Protein AF-A0A0C9UPR9-F1 (afdb_monomer_lite)

Secondary structure (DSSP, 8-state):
-HHHHTT-S-----HHHHHHHHHHHHHHHHHHEEETTEE-----HHHHHHHIIIIIS-HHHHHHHHHHHH--SSS-HHHHHHHHGGG--GGGGGGHHHHHHHHHHHHHHHHH-SHHHHSHHHHHHHHHHHHHHHS-----HHHHHHHHHHHHHHHHHHHHHHTTPPP----SSPPP-PPP-------------------------

Sequence (205 aa):
MSHQIILEDPLSHDGIHDLESFWWILVHTVLTSAGPGKWREDRSKSLDLLIAGYFDGPHLIMAQCKWRIFARLGKDPEDWVNDLLKEMHPYFEPLRDLIFSWWAALKTGFDHEGYEYHNIHDIVLSFLNLTIEKLNDTTDEETEREDRRRRSYQDGTKAAILEQRCVEVVPISPKKATQAQTTNATTVEPESLTASDREKKRFKK

Organism: Sphaerobolus stellatus (strain SS14) (NCBI:txid990650)

Structure (mmCIF, N/CA/C/O backbone):
data_AF-A0A0C9UPR9-F1
#
_entry.id   AF-A0A0C9UPR9-F1
#
loop_
_atom_site.group_PDB
_atom_site.id
_atom_site.type_symbol
_atom_site.label_atom_id
_atom_site.label_alt_id
_atom_site.label_comp_id
_atom_site.label_asym_id
_atom_site.label_entity_id
_atom_site.label_seq_id
_atom_site.pdbx_PDB_ins_code
_atom_site.Cartn_x
_atom_site.Cartn_y
_atom_site.Cartn_z
_atom_site.occupancy
_atom_site.B_iso_or_equiv
_atom_site.auth_seq_id
_atom_site.auth_comp_id
_atom_site.auth_asym_id
_atom_site.auth_atom_id
_atom_site.pdbx_PDB_model_num
ATOM 1 N N . MET A 1 1 ? 7.291 -9.490 -11.990 1.00 73.62 1 MET A N 1
ATOM 2 C CA . MET A 1 1 ? 6.638 -8.296 -11.406 1.00 73.62 1 MET A CA 1
ATOM 3 C C . MET A 1 1 ? 5.164 -8.278 -11.790 1.00 73.62 1 MET A C 1
ATOM 5 O O . MET A 1 1 ? 4.821 -8.801 -12.844 1.00 73.62 1 MET A O 1
ATOM 9 N N . SER A 1 2 ? 4.290 -7.639 -11.011 1.00 74.38 2 SER A N 1
ATOM 10 C CA . SER A 1 2 ? 2.830 -7.623 -11.231 1.00 74.38 2 SER A CA 1
ATOM 11 C C . SER A 1 2 ? 2.404 -7.154 -12.626 1.00 74.38 2 SER A C 1
ATOM 13 O O . SER A 1 2 ? 1.455 -7.693 -13.185 1.00 74.38 2 SER A O 1
ATOM 15 N N . HIS A 1 3 ? 3.118 -6.206 -13.238 1.00 75.50 3 HIS A N 1
ATOM 16 C CA . HIS A 1 3 ? 2.833 -5.775 -14.611 1.00 75.50 3 HIS A CA 1
ATOM 17 C C . HIS A 1 3 ? 3.069 -6.877 -15.660 1.00 75.50 3 HIS A C 1
ATOM 19 O O . HIS A 1 3 ? 2.392 -6.882 -16.682 1.00 75.50 3 HIS A O 1
ATOM 25 N N . GLN A 1 4 ? 3.999 -7.805 -15.405 1.00 75.44 4 GLN A N 1
ATOM 26 C CA . GLN A 1 4 ? 4.265 -8.962 -16.268 1.00 75.44 4 GLN A CA 1
ATOM 27 C C . GLN A 1 4 ? 3.162 -10.007 -16.095 1.00 75.44 4 GLN A C 1
ATOM 29 O O . GLN A 1 4 ? 2.635 -10.492 -17.084 1.00 75.44 4 GLN A O 1
ATOM 34 N N . ILE A 1 5 ? 2.729 -10.258 -14.853 1.00 73.00 5 ILE A N 1
ATOM 35 C CA . ILE A 1 5 ? 1.633 -11.197 -14.540 1.00 73.00 5 ILE A CA 1
ATOM 36 C C . ILE A 1 5 ? 0.306 -10.747 -15.172 1.00 73.00 5 ILE A C 1
ATOM 38 O O . ILE A 1 5 ? -0.497 -11.563 -15.606 1.00 73.00 5 ILE A O 1
ATOM 42 N N . ILE A 1 6 ? 0.057 -9.437 -15.244 1.00 72.31 6 ILE A N 1
ATOM 43 C CA . ILE A 1 6 ? -1.164 -8.899 -15.866 1.00 72.31 6 ILE A CA 1
ATOM 44 C C . ILE A 1 6 ? -1.198 -9.155 -17.385 1.00 72.31 6 ILE A C 1
ATOM 46 O O . ILE A 1 6 ? -2.283 -9.197 -17.970 1.00 72.31 6 ILE A O 1
ATOM 50 N N . LEU A 1 7 ? -0.035 -9.284 -18.032 1.00 70.44 7 LEU A N 1
ATOM 51 C CA . LEU A 1 7 ? 0.087 -9.342 -19.491 1.00 70.44 7 LEU A CA 1
ATOM 52 C C . LEU A 1 7 ? 0.487 -10.726 -20.033 1.00 70.44 7 LEU A C 1
ATOM 54 O O . LEU A 1 7 ? 0.191 -11.001 -21.195 1.00 70.44 7 LEU A O 1
ATOM 58 N N . GLU A 1 8 ? 1.121 -11.590 -19.236 1.00 64.38 8 GLU A N 1
ATOM 59 C CA . GLU A 1 8 ? 1.707 -12.871 -19.667 1.00 64.38 8 GLU A CA 1
ATOM 60 C C . GLU A 1 8 ? 1.400 -14.018 -18.672 1.00 64.38 8 GLU A C 1
ATOM 62 O O . GLU A 1 8 ? 1.370 -13.795 -17.463 1.00 64.38 8 GLU A O 1
ATOM 67 N N . ASP A 1 9 ? 1.211 -15.255 -19.168 1.00 67.44 9 ASP A N 1
ATOM 68 C CA . ASP A 1 9 ? 1.010 -16.489 -18.372 1.00 67.44 9 ASP A CA 1
ATOM 69 C C . ASP A 1 9 ? 1.877 -17.662 -18.906 1.00 67.44 9 ASP A C 1
ATOM 71 O O . ASP A 1 9 ? 1.916 -17.833 -20.132 1.00 67.44 9 ASP A O 1
ATOM 75 N N . PRO A 1 10 ? 2.529 -18.510 -18.067 1.00 67.44 10 PRO A N 1
ATOM 76 C CA . PRO A 1 10 ? 2.859 -18.363 -16.644 1.00 67.44 10 PRO A CA 1
ATOM 77 C C . PRO A 1 10 ? 4.368 -18.136 -16.442 1.00 67.44 10 PRO A C 1
ATOM 79 O O . PRO A 1 10 ? 5.184 -19.031 -16.685 1.00 67.44 10 PRO A O 1
ATOM 82 N N . LEU A 1 11 ? 4.750 -16.973 -15.914 1.00 64.62 11 LEU A N 1
ATOM 83 C CA . LEU A 1 11 ? 6.029 -16.843 -15.207 1.00 64.62 11 LEU A CA 1
ATOM 84 C C . LEU A 1 11 ? 5.908 -17.537 -13.842 1.00 64.62 11 LEU A C 1
ATOM 86 O O . LEU A 1 11 ? 4.840 -17.514 -13.226 1.00 64.62 11 LEU A O 1
ATOM 90 N N . SER A 1 12 ? 6.983 -18.176 -13.374 1.00 66.81 12 SER A N 1
ATOM 91 C CA . SER A 1 12 ? 7.005 -18.813 -12.055 1.00 66.81 12 SER A CA 1
ATOM 92 C C . SER A 1 12 ? 6.711 -17.780 -10.968 1.00 66.81 12 SER A C 1
ATOM 94 O O . SER A 1 12 ? 7.341 -16.726 -10.897 1.00 66.81 12 SER A O 1
ATOM 96 N N . HIS A 1 13 ? 5.707 -18.072 -10.145 1.00 72.44 13 HIS A N 1
ATOM 97 C CA . HIS A 1 13 ? 5.330 -17.219 -9.032 1.00 72.44 13 HIS A CA 1
ATOM 98 C C . HIS A 1 13 ? 6.287 -17.451 -7.855 1.00 72.44 13 HIS A C 1
ATOM 100 O O . HIS A 1 13 ? 6.183 -18.468 -7.171 1.00 72.44 13 HIS A O 1
ATOM 106 N N . ASP A 1 14 ? 7.194 -16.505 -7.620 1.00 84.06 14 ASP A N 1
ATOM 107 C CA . ASP A 1 14 ? 8.173 -16.558 -6.531 1.00 84.06 14 ASP A CA 1
ATOM 108 C C . ASP A 1 14 ? 7.752 -15.675 -5.340 1.00 84.06 14 ASP A C 1
ATOM 110 O O . ASP A 1 14 ? 6.907 -14.786 -5.470 1.00 84.06 14 ASP A O 1
ATOM 114 N N . GLY A 1 15 ? 8.384 -15.861 -4.175 1.00 88.12 15 GLY A N 1
ATOM 115 C CA . GLY A 1 15 ? 8.036 -15.134 -2.940 1.00 88.12 15 GLY A CA 1
ATOM 116 C C . GLY A 1 15 ? 8.137 -13.603 -3.042 1.00 88.12 15 GLY A C 1
ATOM 117 O O . GLY A 1 15 ? 7.403 -12.873 -2.374 1.00 88.12 15 GLY A O 1
ATOM 118 N N . ILE A 1 16 ? 8.979 -13.078 -3.938 1.00 89.94 16 ILE A N 1
ATOM 119 C CA . ILE A 1 16 ? 9.023 -11.635 -4.217 1.00 89.94 16 ILE A CA 1
ATOM 120 C C . ILE A 1 16 ? 7.726 -11.129 -4.870 1.00 89.94 16 ILE A C 1
ATOM 122 O O . ILE A 1 16 ? 7.313 -10.001 -4.607 1.00 89.94 16 ILE A O 1
ATOM 126 N N . HIS A 1 17 ? 7.042 -11.951 -5.673 1.00 89.88 17 HIS A N 1
ATOM 127 C CA . HIS A 1 17 ? 5.742 -11.609 -6.255 1.00 89.88 17 HIS A CA 1
ATOM 128 C C . HIS A 1 17 ? 4.620 -11.657 -5.214 1.00 89.88 17 HIS A C 1
ATOM 130 O O . HIS A 1 17 ? 3.722 -10.811 -5.266 1.00 89.88 17 HIS A O 1
ATOM 136 N N . ASP A 1 18 ? 4.702 -12.561 -4.230 1.00 91.50 18 ASP A N 1
ATOM 137 C CA . ASP A 1 18 ? 3.792 -12.562 -3.076 1.00 91.50 18 ASP A CA 1
ATOM 138 C C . ASP A 1 18 ? 3.909 -11.243 -2.303 1.00 91.50 18 ASP A C 1
ATOM 140 O O . ASP A 1 18 ? 2.905 -10.579 -2.023 1.00 91.50 18 ASP A O 1
ATOM 144 N N . LEU A 1 19 ? 5.140 -10.812 -2.003 1.00 95.25 19 LEU A N 1
ATOM 145 C CA . LEU A 1 19 ? 5.363 -9.575 -1.255 1.00 95.25 19 LEU A CA 1
ATOM 146 C C . LEU A 1 19 ? 5.132 -8.307 -2.073 1.00 95.25 19 LEU A C 1
ATOM 148 O O . LEU A 1 19 ? 4.710 -7.301 -1.506 1.00 95.25 19 LEU A O 1
ATOM 152 N N . GLU A 1 20 ? 5.321 -8.341 -3.390 1.00 94.38 20 GLU A N 1
ATOM 153 C CA . GLU A 1 20 ? 4.871 -7.262 -4.271 1.00 94.38 20 GLU A CA 1
ATOM 154 C C . GLU A 1 20 ? 3.341 -7.138 -4.241 1.00 94.38 20 GLU A C 1
ATOM 156 O O . GLU A 1 20 ? 2.798 -6.043 -4.094 1.00 94.38 20 GLU A O 1
ATOM 161 N N . SER A 1 21 ? 2.625 -8.259 -4.342 1.00 92.56 21 SER A N 1
ATOM 162 C CA . SER A 1 21 ? 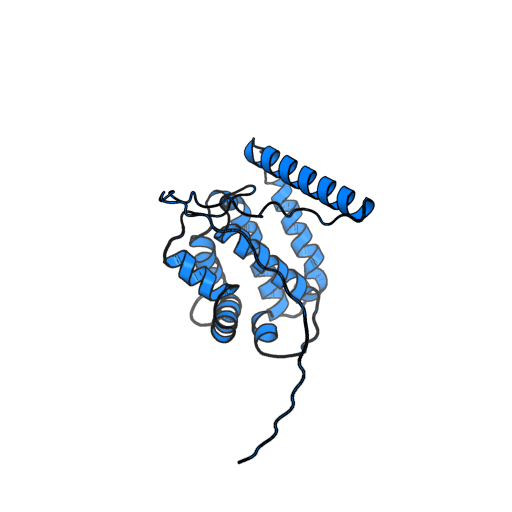1.160 -8.277 -4.293 1.00 92.56 21 SER A CA 1
ATOM 163 C C . SER A 1 21 ? 0.642 -7.767 -2.951 1.00 92.56 21 SER A C 1
ATOM 165 O O . SER A 1 21 ? -0.303 -6.976 -2.909 1.00 92.56 21 SER A O 1
ATOM 167 N N . PHE A 1 22 ? 1.297 -8.145 -1.852 1.00 95.69 22 PHE A N 1
ATOM 168 C CA . PHE A 1 22 ? 0.945 -7.645 -0.529 1.00 95.69 22 PHE A CA 1
ATOM 169 C C . PHE A 1 22 ? 1.224 -6.141 -0.381 1.00 95.69 22 PHE A C 1
ATOM 171 O O . PHE A 1 22 ? 0.384 -5.406 0.144 1.00 95.69 22 PHE A O 1
ATOM 178 N N . TRP A 1 23 ? 2.337 -5.649 -0.929 1.00 96.62 23 TRP A N 1
ATOM 179 C CA . TRP A 1 23 ? 2.621 -4.215 -0.973 1.00 96.62 23 TRP A CA 1
ATOM 180 C C . TRP A 1 23 ? 1.510 -3.432 -1.690 1.00 96.62 23 TRP A C 1
ATOM 182 O O . TRP A 1 23 ? 1.040 -2.414 -1.180 1.00 96.62 23 TRP A O 1
ATOM 192 N N . TRP A 1 24 ? 0.997 -3.941 -2.817 1.00 96.12 24 TRP A N 1
ATOM 193 C CA . TRP A 1 24 ? -0.134 -3.317 -3.514 1.00 96.12 24 TRP A CA 1
ATOM 194 C C . TRP A 1 24 ? -1.415 -3.273 -2.674 1.00 96.12 24 TRP A C 1
ATOM 196 O O . TRP A 1 24 ? -2.143 -2.283 -2.741 1.00 96.12 24 TRP A O 1
ATOM 206 N N . ILE A 1 25 ? -1.691 -4.302 -1.866 1.00 95.75 25 ILE A N 1
ATOM 207 C CA . ILE A 1 25 ? -2.839 -4.310 -0.941 1.00 95.75 25 ILE A CA 1
ATOM 208 C C . ILE A 1 25 ? -2.678 -3.218 0.122 1.00 95.75 25 ILE A C 1
ATOM 210 O O . ILE A 1 25 ? -3.644 -2.514 0.436 1.00 95.75 25 ILE A O 1
ATOM 214 N N . LEU A 1 26 ? -1.467 -3.050 0.659 1.00 96.25 26 LEU A N 1
ATOM 215 C CA . LEU A 1 26 ? -1.174 -2.001 1.631 1.00 96.25 26 LEU A CA 1
ATOM 216 C C . LEU A 1 26 ? -1.393 -0.613 1.017 1.00 96.25 26 LEU A C 1
ATOM 218 O O . LEU A 1 26 ? -2.143 0.187 1.574 1.00 96.25 26 LEU A O 1
ATOM 222 N N . VAL A 1 27 ? -0.830 -0.363 -0.169 1.00 96.75 27 VAL A N 1
ATOM 223 C CA . VAL A 1 27 ? -1.023 0.888 -0.921 1.00 96.75 27 VAL A CA 1
ATOM 224 C C . VAL A 1 27 ? -2.503 1.160 -1.183 1.00 96.75 27 VAL A C 1
ATOM 226 O O . VAL A 1 27 ? -2.983 2.259 -0.920 1.00 96.75 27 VAL A O 1
ATOM 229 N N . HIS A 1 28 ? -3.250 0.167 -1.670 1.00 96.06 28 HIS A N 1
ATOM 230 C CA . HIS A 1 28 ? -4.687 0.314 -1.893 1.00 96.06 28 HIS A CA 1
ATOM 231 C C . HIS A 1 28 ? -5.398 0.733 -0.603 1.00 96.06 28 HIS A C 1
ATOM 233 O O . HIS A 1 28 ? -6.141 1.711 -0.585 1.00 96.06 28 HIS A O 1
ATOM 239 N N . THR A 1 29 ? -5.113 0.039 0.501 1.00 95.44 29 THR A N 1
ATOM 240 C CA . THR A 1 29 ? -5.752 0.285 1.798 1.00 95.44 29 THR A CA 1
ATOM 241 C C . THR A 1 29 ? -5.546 1.720 2.273 1.00 95.44 29 THR A C 1
ATOM 243 O O . THR A 1 29 ? -6.523 2.361 2.667 1.00 95.44 29 THR A O 1
ATOM 246 N N . VAL A 1 30 ? -4.317 2.246 2.197 1.00 95.88 30 VAL A N 1
ATOM 247 C CA . VAL A 1 30 ? -4.007 3.608 2.671 1.00 95.88 30 VAL A CA 1
ATOM 248 C C . VAL A 1 30 ? -4.569 4.716 1.771 1.00 95.88 30 VAL A C 1
ATOM 250 O O . VAL A 1 30 ? -4.723 5.858 2.211 1.00 95.88 30 VAL A O 1
ATOM 253 N N . LEU A 1 31 ? -4.898 4.388 0.518 1.00 95.38 31 LEU A N 1
ATOM 254 C CA . LEU A 1 31 ? -5.545 5.295 -0.430 1.00 95.38 31 LEU A CA 1
ATOM 255 C C . LEU A 1 31 ? -7.073 5.295 -0.282 1.00 95.38 31 LEU A C 1
ATOM 257 O O . LEU A 1 31 ? -7.701 6.351 -0.391 1.00 95.38 31 LEU A O 1
ATOM 261 N N . THR A 1 32 ? -7.679 4.130 -0.033 1.00 95.25 32 THR A N 1
ATOM 262 C CA . THR A 1 32 ? -9.141 3.953 -0.056 1.00 95.25 32 THR A CA 1
ATOM 263 C C . THR A 1 32 ? -9.813 3.956 1.308 1.00 95.25 32 THR A C 1
ATOM 265 O O . THR A 1 32 ? -11.041 3.997 1.366 1.00 95.25 32 THR A O 1
ATOM 268 N N . SER A 1 33 ? -9.057 3.880 2.401 1.00 94.44 33 SER A N 1
ATOM 269 C CA . SER A 1 33 ? -9.605 3.829 3.762 1.00 94.44 33 SER A CA 1
ATOM 270 C C . SER A 1 33 ? -9.379 5.151 4.494 1.00 94.44 33 SER A C 1
ATOM 272 O O . SER A 1 33 ? -8.433 5.877 4.200 1.00 94.44 33 SER A O 1
ATOM 274 N N . ALA A 1 34 ? -10.236 5.452 5.467 1.00 93.06 34 ALA A N 1
ATOM 275 C CA . ALA A 1 34 ? -10.099 6.625 6.340 1.00 93.06 34 ALA A CA 1
ATOM 276 C C . ALA A 1 34 ? -9.675 6.261 7.776 1.00 93.06 34 ALA A C 1
ATOM 278 O O . ALA A 1 34 ? -9.585 7.138 8.631 1.00 93.06 34 ALA A O 1
ATOM 279 N N . GLY A 1 35 ? -9.439 4.974 8.048 1.00 89.44 35 GLY A N 1
ATOM 280 C CA . GLY A 1 35 ? -9.107 4.455 9.373 1.00 89.44 35 GLY A CA 1
ATOM 281 C C . GLY A 1 35 ? -9.852 3.154 9.692 1.00 89.44 35 GLY A C 1
ATOM 282 O O . GLY A 1 35 ? -10.332 2.481 8.769 1.00 89.44 35 GLY A O 1
ATOM 283 N N . PRO A 1 36 ? -9.969 2.780 10.978 1.00 89.75 36 PRO A N 1
ATOM 284 C CA . PRO A 1 36 ? -10.526 1.499 11.400 1.00 89.75 36 PRO A CA 1
ATOM 285 C C . PRO A 1 36 ? -11.954 1.288 10.883 1.00 89.75 36 PRO A C 1
ATOM 287 O O . PRO A 1 36 ? -12.885 2.006 11.241 1.00 89.75 36 PRO A O 1
ATOM 290 N N . GLY A 1 37 ? -12.127 0.301 9.999 1.00 84.31 37 GLY A N 1
ATOM 291 C CA . GLY A 1 37 ? -13.438 -0.101 9.476 1.00 84.31 37 GLY A CA 1
ATOM 292 C C . GLY A 1 37 ? -14.130 0.916 8.560 1.00 84.31 37 GLY A C 1
ATOM 293 O O . GLY A 1 37 ? -15.302 0.725 8.231 1.00 84.31 37 GLY A O 1
ATOM 294 N N . LYS A 1 38 ? -13.443 1.987 8.140 1.00 89.88 38 LYS A N 1
ATOM 295 C CA . LYS A 1 38 ? -14.040 3.080 7.361 1.00 89.88 38 LYS A CA 1
ATOM 296 C C . LYS A 1 38 ? -13.453 3.187 5.964 1.00 89.88 38 LYS A C 1
ATOM 298 O O . LYS A 1 38 ? -12.242 3.321 5.786 1.00 89.88 38 LYS A O 1
ATOM 303 N N . TRP A 1 39 ? -14.348 3.233 4.984 1.00 90.62 39 TRP A N 1
ATOM 304 C CA . TRP A 1 39 ? -14.015 3.661 3.633 1.00 90.62 39 TRP A CA 1
ATOM 305 C C . TRP A 1 39 ? -13.819 5.168 3.586 1.00 90.62 39 TRP A C 1
ATOM 307 O O . TRP A 1 39 ? -14.446 5.921 4.330 1.00 90.62 39 TRP A O 1
ATOM 317 N N . ARG A 1 40 ? -12.948 5.595 2.683 1.00 92.19 40 ARG A N 1
ATOM 318 C CA . ARG A 1 40 ? -12.699 6.998 2.420 1.00 92.19 40 ARG A CA 1
ATOM 319 C C . ARG A 1 40 ? -13.834 7.597 1.596 1.00 92.19 40 ARG A C 1
ATOM 321 O O . ARG A 1 40 ? -14.113 7.137 0.488 1.00 92.19 40 ARG A O 1
ATOM 328 N N . GLU A 1 41 ? -14.473 8.631 2.133 1.00 90.06 41 GLU A N 1
ATOM 329 C CA . GLU A 1 41 ? -15.562 9.352 1.460 1.00 90.06 41 GLU A CA 1
ATOM 330 C C . GLU A 1 41 ? -15.068 10.619 0.743 1.00 90.06 41 GLU A C 1
ATOM 332 O O . GLU A 1 41 ? -15.629 11.014 -0.278 1.00 90.06 41 GLU A O 1
ATOM 337 N N . ASP A 1 42 ? -13.981 11.225 1.226 1.00 89.00 42 ASP A N 1
ATOM 338 C CA . ASP A 1 42 ? -13.331 12.422 0.683 1.00 89.00 42 ASP A CA 1
ATOM 339 C C . ASP A 1 42 ? -12.452 12.095 -0.538 1.00 89.00 42 ASP A C 1
ATOM 341 O O . ASP A 1 42 ? -11.245 12.330 -0.561 1.00 89.00 42 ASP A O 1
ATOM 345 N N . ARG A 1 43 ? -13.050 11.522 -1.587 1.00 89.50 43 ARG A N 1
ATOM 346 C CA . ARG A 1 43 ? -12.310 11.164 -2.803 1.00 89.50 43 ARG A CA 1
ATOM 347 C C . ARG A 1 43 ? -12.164 12.359 -3.743 1.00 89.50 43 ARG A C 1
ATOM 349 O O . ARG A 1 43 ? -13.143 12.921 -4.235 1.00 89.50 43 ARG A O 1
ATOM 356 N N . SER A 1 44 ? -10.915 12.748 -3.993 1.00 92.00 44 SER A N 1
ATOM 357 C CA . SER A 1 44 ? -10.565 13.730 -5.017 1.00 92.00 44 SER A CA 1
ATOM 358 C C . SER A 1 44 ? -10.618 13.081 -6.409 1.00 92.00 44 SER A C 1
ATOM 360 O O . SER A 1 44 ? -10.409 11.878 -6.558 1.00 92.00 44 SER A O 1
ATOM 362 N N . LYS A 1 45 ? -10.824 13.880 -7.468 1.00 93.25 45 LYS A N 1
ATOM 363 C CA . LYS A 1 45 ? -10.710 13.371 -8.852 1.00 93.25 45 LYS A CA 1
ATOM 364 C C . LYS A 1 45 ? -9.318 12.797 -9.144 1.00 93.25 45 LYS A C 1
ATOM 366 O O . LYS A 1 45 ? -9.194 11.883 -9.949 1.00 93.25 45 LYS A O 1
ATOM 371 N N . SER A 1 46 ? -8.286 13.356 -8.508 1.00 93.06 46 SER A N 1
ATOM 372 C CA . SER A 1 46 ? -6.900 12.888 -8.605 1.00 93.06 46 SER A CA 1
ATOM 373 C C . SER A 1 46 ? -6.774 11.469 -8.049 1.00 93.06 46 SER A C 1
ATOM 375 O O . SER A 1 46 ? -6.331 10.570 -8.760 1.00 93.06 46 SER A O 1
ATOM 377 N N . LEU A 1 47 ? -7.285 11.244 -6.835 1.00 93.88 47 LEU A N 1
ATOM 378 C CA . LEU A 1 47 ? -7.328 9.935 -6.191 1.00 93.88 47 LEU A CA 1
ATOM 379 C C . LEU A 1 47 ? -8.134 8.913 -7.006 1.00 93.88 47 LEU A C 1
ATOM 381 O O . LEU A 1 47 ? -7.699 7.776 -7.153 1.00 93.88 47 LEU A O 1
ATOM 385 N N . ASP A 1 48 ? -9.272 9.309 -7.579 1.00 94.00 48 ASP A N 1
ATOM 386 C CA . ASP A 1 48 ? -10.080 8.422 -8.426 1.00 94.00 48 ASP A CA 1
ATOM 387 C C . ASP A 1 48 ? -9.327 7.950 -9.671 1.00 94.00 48 ASP A C 1
ATOM 389 O O . ASP A 1 48 ? -9.358 6.764 -10.001 1.00 94.00 48 ASP A O 1
ATOM 393 N N . LEU A 1 49 ? -8.621 8.863 -10.342 1.00 93.19 49 LEU A N 1
ATOM 394 C CA . LEU A 1 49 ? -7.774 8.529 -11.488 1.00 93.19 49 LEU A CA 1
ATOM 395 C C . LEU A 1 49 ? -6.602 7.633 -11.080 1.00 93.19 49 LEU A C 1
ATOM 397 O O . LEU A 1 49 ? -6.234 6.732 -11.831 1.00 93.19 49 LEU A O 1
ATOM 401 N N . LEU A 1 50 ? -6.042 7.856 -9.892 1.00 93.38 50 LEU A N 1
ATOM 402 C CA . LEU A 1 50 ? -4.989 7.029 -9.314 1.00 93.38 50 LEU A CA 1
ATOM 403 C C . LEU A 1 50 ? -5.482 5.597 -9.071 1.00 93.38 50 LEU A C 1
ATOM 405 O O . LEU A 1 50 ? -4.871 4.641 -9.545 1.00 93.38 50 LEU A O 1
ATOM 409 N N . ILE A 1 51 ? -6.626 5.443 -8.403 1.00 94.25 51 ILE A N 1
ATOM 410 C CA . ILE A 1 51 ? -7.221 4.134 -8.113 1.00 94.25 51 ILE A CA 1
ATOM 411 C C . ILE A 1 51 ? -7.562 3.394 -9.412 1.00 94.25 51 ILE A C 1
ATOM 413 O O . ILE A 1 51 ? -7.192 2.231 -9.579 1.00 94.25 51 ILE A O 1
ATOM 417 N N . ALA A 1 52 ? -8.179 4.084 -10.375 1.00 93.38 52 ALA A N 1
ATOM 418 C CA . ALA A 1 52 ? -8.441 3.519 -11.694 1.00 93.38 52 ALA A CA 1
ATOM 419 C C . ALA A 1 52 ? -7.141 3.134 -12.423 1.00 93.38 52 ALA A C 1
ATOM 421 O O . ALA A 1 52 ? -7.084 2.107 -13.086 1.00 93.38 52 ALA A O 1
ATOM 422 N N . GLY A 1 53 ? -6.074 3.921 -12.292 1.00 93.44 53 GLY A N 1
ATOM 423 C CA . GLY A 1 53 ? -4.793 3.642 -12.934 1.00 93.44 53 GLY A CA 1
ATOM 424 C C . GLY A 1 53 ? -4.101 2.385 -12.407 1.00 93.44 53 GLY A C 1
ATOM 425 O O . GLY A 1 53 ? -3.523 1.648 -13.196 1.00 93.44 53 GLY A O 1
ATOM 426 N N . TYR A 1 54 ? -4.157 2.121 -11.099 1.00 93.19 54 TYR A N 1
ATOM 427 C CA . TYR A 1 54 ? -3.373 1.049 -10.470 1.00 93.19 54 TYR A CA 1
ATOM 428 C C . TYR A 1 54 ? -4.177 -0.194 -10.064 1.00 93.19 54 TYR A C 1
ATOM 430 O O . TYR A 1 54 ? -3.572 -1.262 -9.923 1.00 93.19 54 TYR A O 1
ATOM 438 N N . PHE A 1 55 ? -5.498 -0.089 -9.889 1.00 94.00 55 PHE A N 1
ATOM 439 C CA . PHE A 1 55 ? -6.311 -1.149 -9.274 1.00 94.00 55 PHE A CA 1
ATOM 440 C C . PHE A 1 55 ? -7.555 -1.533 -10.080 1.00 94.00 55 PHE A C 1
ATOM 442 O O . PHE A 1 55 ? -7.759 -2.721 -10.311 1.00 94.00 55 PHE A O 1
ATOM 449 N N . ASP A 1 56 ? -8.340 -0.552 -10.536 1.00 92.19 56 ASP A N 1
ATOM 450 C CA . ASP A 1 56 ? -9.695 -0.808 -11.067 1.00 92.19 56 ASP A CA 1
ATOM 451 C C . ASP A 1 56 ? -9.833 -0.600 -12.589 1.00 92.19 56 ASP A C 1
ATOM 453 O O . ASP A 1 56 ? -10.920 -0.723 -13.157 1.00 92.19 56 ASP A O 1
ATOM 457 N N . GLY A 1 57 ? -8.751 -0.214 -13.264 1.00 90.88 57 GLY A N 1
ATOM 458 C CA . GLY A 1 57 ? -8.767 0.144 -14.680 1.00 90.88 57 GLY A CA 1
ATOM 459 C C . GLY A 1 57 ? -8.607 -1.037 -15.637 1.00 90.88 57 GLY A C 1
ATOM 460 O O . GLY A 1 57 ? -8.474 -2.192 -15.239 1.00 90.88 57 GLY A O 1
ATOM 461 N N . PRO A 1 58 ? -8.568 -0.760 -16.951 1.00 92.25 58 PRO A N 1
ATOM 462 C CA . PRO A 1 58 ? -8.228 -1.775 -17.940 1.00 92.25 58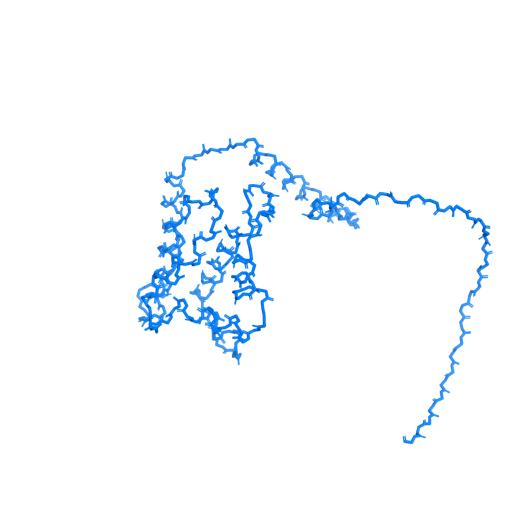 PRO A CA 1
ATOM 463 C C . PRO A 1 58 ? -6.833 -2.361 -17.678 1.00 92.25 58 PRO A C 1
ATOM 465 O O . PRO A 1 58 ? -5.893 -1.613 -17.407 1.00 92.25 58 PRO A O 1
ATOM 468 N N . HIS A 1 59 ? -6.671 -3.678 -17.853 1.00 89.25 59 HIS A N 1
ATOM 469 C CA . HIS A 1 59 ? -5.417 -4.397 -17.571 1.00 89.25 59 HIS A CA 1
ATOM 470 C C . HIS A 1 59 ? -4.178 -3.747 -18.204 1.00 89.25 59 HIS A C 1
ATOM 472 O O . HIS A 1 59 ? -3.148 -3.614 -17.552 1.00 89.25 59 HIS A O 1
ATOM 478 N N . LEU A 1 60 ? -4.284 -3.278 -19.452 1.00 89.25 60 LEU A N 1
ATOM 479 C CA . LEU A 1 60 ? -3.178 -2.611 -20.142 1.00 89.25 60 LEU A CA 1
ATOM 480 C C . LEU A 1 60 ? -2.740 -1.318 -19.435 1.00 89.25 60 LEU A C 1
ATOM 482 O O . LEU A 1 60 ? -1.546 -1.045 -19.332 1.00 89.25 60 LEU A O 1
ATOM 486 N N . ILE A 1 61 ? -3.699 -0.534 -18.938 1.00 90.44 61 ILE A N 1
ATOM 487 C CA . ILE A 1 61 ? -3.423 0.703 -18.199 1.00 90.44 61 ILE A CA 1
ATOM 488 C C . ILE A 1 61 ? -2.779 0.365 -16.857 1.00 90.44 61 ILE A C 1
ATOM 490 O O . ILE A 1 61 ? -1.739 0.929 -16.528 1.00 90.44 61 ILE A O 1
ATOM 494 N N . MET A 1 62 ? -3.328 -0.616 -16.136 1.00 91.62 62 MET A N 1
ATOM 495 C CA . MET A 1 62 ? -2.765 -1.077 -14.867 1.00 91.62 62 MET A CA 1
ATOM 496 C C . MET A 1 62 ? -1.339 -1.589 -15.016 1.00 91.62 62 MET A C 1
ATOM 498 O O . MET A 1 62 ? -0.464 -1.191 -14.250 1.00 91.62 62 MET A O 1
ATOM 502 N N . ALA A 1 63 ? -1.073 -2.425 -16.019 1.00 89.12 63 ALA A N 1
ATOM 503 C CA . ALA A 1 63 ? 0.267 -2.926 -16.283 1.00 89.12 63 ALA A CA 1
ATOM 504 C C . ALA A 1 63 ? 1.247 -1.778 -16.564 1.00 89.12 63 ALA A C 1
ATOM 506 O O . ALA A 1 63 ? 2.329 -1.744 -15.985 1.00 89.12 63 ALA A O 1
ATOM 507 N N . GLN A 1 64 ? 0.855 -0.791 -17.378 1.00 89.38 64 GLN A N 1
ATOM 508 C CA . GLN A 1 64 ? 1.691 0.381 -17.654 1.00 89.38 64 GLN A CA 1
ATOM 509 C C . GLN A 1 64 ? 1.949 1.230 -16.404 1.00 89.38 64 GLN A C 1
ATOM 511 O O . GLN A 1 64 ? 3.088 1.630 -16.163 1.00 89.38 64 GLN A O 1
ATOM 516 N N . CYS A 1 65 ? 0.919 1.504 -15.603 1.00 90.31 65 CYS A N 1
ATOM 517 C CA . CYS A 1 65 ? 1.045 2.258 -14.359 1.00 90.31 65 CYS A CA 1
ATOM 518 C C . CYS A 1 65 ? 1.964 1.539 -13.365 1.00 90.31 65 CYS A C 1
ATOM 520 O O . CYS A 1 65 ? 2.937 2.128 -12.893 1.00 90.31 65 CYS A O 1
ATOM 522 N N . LYS A 1 66 ? 1.724 0.248 -13.106 1.00 91.12 66 LYS A N 1
ATOM 523 C CA . LYS A 1 66 ? 2.551 -0.559 -12.198 1.00 91.12 66 LYS A CA 1
ATOM 524 C C . LYS A 1 66 ? 3.987 -0.696 -12.694 1.00 91.12 66 LYS A C 1
ATOM 526 O O . LYS A 1 66 ? 4.911 -0.606 -11.895 1.00 91.12 66 LYS A O 1
ATOM 531 N N . TRP A 1 67 ? 4.195 -0.844 -14.002 1.00 88.75 67 TRP A N 1
ATOM 532 C CA . TRP A 1 67 ? 5.534 -0.882 -14.587 1.00 88.75 67 TRP A CA 1
ATOM 533 C C . TRP A 1 67 ? 6.313 0.415 -14.349 1.00 88.75 67 TRP A C 1
ATOM 535 O O . TRP A 1 67 ? 7.478 0.353 -13.968 1.00 88.75 67 TRP A O 1
ATOM 545 N N . ARG A 1 68 ? 5.681 1.588 -14.507 1.00 88.12 68 ARG A N 1
ATOM 546 C CA . ARG A 1 68 ? 6.348 2.893 -14.325 1.00 88.12 68 ARG A CA 1
ATOM 547 C C . ARG A 1 68 ? 6.948 3.077 -12.938 1.00 88.12 68 ARG A C 1
ATOM 549 O O . ARG A 1 68 ? 8.037 3.623 -12.838 1.00 88.12 68 ARG A O 1
ATOM 556 N N . ILE A 1 69 ? 6.286 2.568 -11.901 1.00 88.31 69 ILE A N 1
ATOM 557 C CA . ILE A 1 69 ? 6.781 2.636 -10.519 1.00 88.31 69 ILE A CA 1
ATOM 558 C C . ILE A 1 69 ? 8.104 1.882 -10.329 1.00 88.31 69 ILE A C 1
ATOM 560 O O . ILE A 1 69 ? 8.907 2.248 -9.475 1.00 88.31 69 ILE A O 1
ATOM 564 N N . PHE A 1 70 ? 8.367 0.859 -11.140 1.00 86.38 70 PHE A N 1
ATOM 565 C CA . PHE A 1 70 ? 9.612 0.091 -11.091 1.00 86.38 70 PHE A CA 1
ATOM 566 C C . PHE A 1 70 ? 10.560 0.395 -12.265 1.00 86.38 70 PHE A C 1
ATOM 568 O O . PHE A 1 70 ? 11.677 -0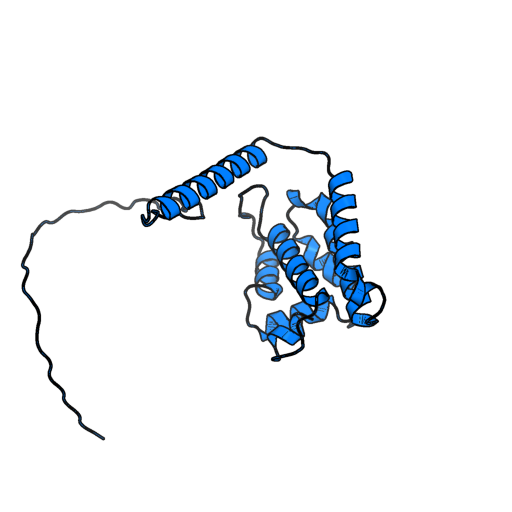.123 -12.307 1.00 86.38 70 PHE A O 1
ATOM 575 N N . ALA A 1 71 ? 10.167 1.253 -13.208 1.00 82.62 71 ALA A N 1
ATOM 576 C CA . ALA A 1 71 ? 10.973 1.617 -14.369 1.00 82.62 71 ALA A CA 1
ATOM 577 C C . ALA A 1 71 ? 11.805 2.883 -14.108 1.00 82.62 71 ALA A C 1
ATOM 579 O O . ALA A 1 71 ? 11.336 3.838 -13.499 1.00 82.62 71 ALA A O 1
ATOM 580 N N . ARG A 1 72 ? 13.033 2.939 -14.641 1.00 67.94 72 ARG A N 1
ATOM 581 C CA . ARG A 1 72 ? 13.915 4.126 -14.566 1.00 67.94 72 ARG A CA 1
ATOM 582 C C . ARG A 1 72 ? 13.676 5.126 -15.711 1.00 67.94 72 ARG A C 1
ATOM 584 O O . ARG A 1 72 ? 14.628 5.668 -16.267 1.00 67.94 72 ARG A O 1
ATOM 591 N N . LEU A 1 73 ? 12.429 5.319 -16.146 1.00 65.06 73 LEU A N 1
ATOM 592 C CA . LEU A 1 73 ? 12.132 6.157 -17.314 1.00 65.06 73 LEU A CA 1
ATOM 593 C C . LEU A 1 73 ? 11.667 7.564 -16.935 1.00 65.06 73 LEU A C 1
ATOM 595 O O . LEU A 1 73 ? 10.571 7.740 -16.411 1.00 65.06 73 LEU A O 1
ATOM 599 N N . GLY A 1 74 ? 12.475 8.567 -17.297 1.00 65.38 74 GLY A N 1
ATOM 600 C CA . GLY A 1 74 ? 12.086 9.985 -17.354 1.00 65.38 74 GLY A CA 1
ATOM 601 C C . GLY A 1 74 ? 11.835 10.682 -16.011 1.00 65.38 74 GLY A C 1
ATOM 602 O O . GLY A 1 74 ? 11.607 11.888 -16.002 1.00 65.38 74 GLY A O 1
ATOM 603 N N . LYS A 1 75 ? 11.882 9.940 -14.905 1.00 72.69 75 LYS A N 1
ATOM 604 C CA . LYS A 1 75 ? 11.761 10.399 -13.520 1.00 72.69 75 LYS A CA 1
ATOM 605 C C . LYS A 1 75 ? 12.492 9.396 -12.626 1.00 72.69 75 LYS A C 1
ATOM 607 O O . LYS A 1 75 ? 12.585 8.221 -13.000 1.00 72.69 75 LYS A O 1
ATOM 612 N N . ASP A 1 76 ? 12.976 9.832 -11.468 1.00 81.50 76 ASP A N 1
ATOM 613 C CA . ASP A 1 76 ? 13.504 8.892 -10.483 1.00 81.50 76 ASP A CA 1
ATOM 614 C C . ASP A 1 76 ? 12.371 7.961 -9.997 1.00 81.50 76 ASP A C 1
ATOM 616 O O . ASP A 1 76 ? 11.233 8.407 -9.820 1.00 81.50 76 ASP A O 1
ATOM 620 N N . PRO A 1 77 ? 12.612 6.650 -9.814 1.00 80.75 77 PRO A N 1
ATOM 621 C CA . PRO A 1 77 ? 11.553 5.724 -9.405 1.00 80.75 77 PRO A CA 1
ATOM 622 C C . PRO A 1 77 ? 10.921 6.077 -8.044 1.00 80.75 77 PRO A C 1
ATOM 624 O O . PRO A 1 77 ? 9.716 5.928 -7.860 1.00 80.75 77 PRO A O 1
ATOM 627 N N . GLU A 1 78 ? 11.712 6.631 -7.122 1.00 86.62 78 GLU A N 1
ATOM 628 C CA . GLU A 1 78 ? 11.258 7.113 -5.803 1.00 86.62 78 GLU A CA 1
ATOM 629 C C . GLU A 1 78 ? 10.169 8.181 -5.921 1.00 86.62 78 GLU A C 1
ATOM 631 O O . GLU A 1 78 ? 9.189 8.232 -5.179 1.00 86.62 78 GLU A O 1
ATOM 636 N N . ASP A 1 79 ? 10.335 9.019 -6.925 1.00 87.44 79 ASP A N 1
ATOM 637 C CA . ASP A 1 79 ? 9.500 10.153 -7.237 1.00 87.44 79 ASP A CA 1
ATOM 638 C C . ASP A 1 79 ? 8.106 9.701 -7.717 1.00 87.44 79 ASP A C 1
ATOM 640 O O . ASP A 1 79 ? 7.117 10.405 -7.505 1.00 87.44 79 ASP A O 1
ATOM 644 N N . TRP A 1 80 ? 7.994 8.524 -8.346 1.00 88.19 80 TRP A N 1
ATOM 645 C CA . TRP A 1 80 ? 6.701 7.916 -8.683 1.00 88.19 80 TRP A CA 1
ATOM 646 C C . TRP A 1 80 ? 5.952 7.432 -7.442 1.00 88.19 80 TRP A C 1
ATOM 648 O O . TRP A 1 80 ? 4.736 7.610 -7.345 1.00 88.19 80 TRP A O 1
ATOM 658 N N . VAL A 1 81 ? 6.667 6.841 -6.484 1.00 91.38 81 VAL A N 1
ATOM 659 C CA . VAL A 1 81 ? 6.074 6.394 -5.217 1.00 91.38 81 VAL A CA 1
ATOM 660 C C . VAL A 1 81 ? 5.642 7.587 -4.377 1.00 91.38 81 VAL A C 1
ATOM 662 O O . VAL A 1 81 ? 4.557 7.572 -3.804 1.00 91.38 81 VAL A O 1
ATOM 665 N N . ASN A 1 82 ? 6.429 8.660 -4.356 1.00 91.88 82 ASN A N 1
ATOM 666 C CA . ASN A 1 82 ? 6.048 9.889 -3.667 1.00 91.88 82 ASN A CA 1
ATOM 667 C C . ASN A 1 82 ? 4.768 10.508 -4.243 1.00 91.88 82 ASN A C 1
ATOM 669 O O . ASN A 1 82 ? 3.896 10.910 -3.474 1.00 91.88 82 ASN A O 1
ATOM 673 N N . ASP A 1 83 ? 4.615 10.531 -5.571 1.00 90.25 83 ASP A N 1
ATOM 674 C CA . ASP A 1 83 ? 3.375 10.987 -6.209 1.00 90.25 83 ASP A CA 1
ATOM 675 C C . ASP A 1 83 ? 2.181 10.094 -5.839 1.00 90.25 83 ASP A C 1
ATOM 677 O O . ASP A 1 83 ? 1.105 10.606 -5.530 1.00 90.25 83 ASP A O 1
ATOM 681 N N . LEU A 1 84 ? 2.373 8.770 -5.814 1.00 91.12 84 LEU A N 1
ATOM 682 C CA . LEU A 1 84 ? 1.354 7.805 -5.391 1.00 91.12 84 LEU A CA 1
ATOM 683 C C . LEU A 1 84 ? 0.910 8.045 -3.940 1.00 91.12 84 LEU A C 1
ATOM 685 O O . LEU A 1 84 ? -0.284 8.080 -3.651 1.00 91.12 84 LEU A O 1
ATOM 689 N N . LEU A 1 85 ? 1.863 8.249 -3.029 1.00 93.56 85 LEU A N 1
ATOM 690 C CA . LEU A 1 85 ? 1.608 8.444 -1.598 1.00 93.56 85 LEU A CA 1
ATOM 691 C C . LEU A 1 85 ? 1.200 9.877 -1.237 1.00 93.56 85 LEU A C 1
ATOM 693 O O . LEU A 1 85 ? 0.967 10.180 -0.064 1.00 93.56 85 LEU A O 1
ATOM 697 N N . LYS A 1 86 ? 1.110 10.779 -2.214 1.00 93.81 86 LYS A N 1
ATOM 698 C CA . LYS A 1 86 ? 0.672 12.161 -1.996 1.00 93.81 86 LYS A CA 1
ATOM 699 C C . LYS A 1 86 ? -0.819 12.255 -1.678 1.00 93.81 86 LYS A C 1
ATOM 701 O O . LYS A 1 86 ? -1.228 13.137 -0.933 1.00 93.81 86 LYS A O 1
ATOM 706 N N . GLU A 1 87 ? -1.613 11.330 -2.214 1.00 93.81 87 GLU A N 1
ATOM 707 C CA . GLU A 1 87 ? -3.051 11.226 -1.942 1.00 93.81 87 GLU A CA 1
ATOM 708 C C . GLU A 1 87 ? -3.359 10.312 -0.743 1.00 93.81 87 GLU A C 1
ATOM 710 O O . GLU A 1 87 ? -4.528 10.046 -0.474 1.00 93.81 87 GLU A O 1
ATOM 715 N N . MET A 1 88 ? -2.351 9.808 -0.021 1.00 94.56 88 MET A N 1
ATOM 716 C CA . MET A 1 88 ? -2.559 8.947 1.146 1.00 94.56 88 MET A CA 1
ATOM 717 C C . MET A 1 88 ? -3.391 9.659 2.221 1.00 94.56 88 MET A C 1
ATOM 719 O O . MET A 1 88 ? -3.197 10.846 2.487 1.00 94.56 88 MET A O 1
ATOM 723 N N . HIS A 1 89 ? -4.332 8.944 2.843 1.00 95.00 89 HIS A N 1
ATOM 724 C CA . HIS A 1 89 ? -5.139 9.534 3.908 1.00 95.00 89 HIS A CA 1
ATOM 725 C C . HIS A 1 89 ? -4.263 9.823 5.150 1.00 95.00 89 HIS A C 1
ATOM 727 O O . HIS A 1 89 ? -3.505 8.938 5.553 1.00 95.00 89 HIS A O 1
ATOM 733 N N . PRO A 1 90 ? -4.385 10.998 5.810 1.00 93.75 90 PRO A N 1
ATOM 734 C CA . PRO A 1 90 ? -3.499 11.402 6.912 1.00 93.75 90 PRO A CA 1
ATOM 735 C C . PRO A 1 90 ? -3.412 10.414 8.080 1.00 93.75 90 PRO A C 1
ATOM 737 O O . PRO A 1 90 ? -2.380 10.326 8.735 1.00 93.75 90 PRO A O 1
ATOM 740 N N . TYR A 1 91 ? -4.476 9.641 8.321 1.00 92.38 91 TYR A N 1
ATOM 741 C CA . TYR A 1 91 ? -4.478 8.563 9.318 1.00 92.38 91 TYR A CA 1
ATOM 742 C C . TYR A 1 91 ? -3.319 7.566 9.123 1.00 92.38 91 TYR A C 1
ATOM 744 O O . TYR A 1 91 ? -2.752 7.077 10.094 1.00 92.38 91 TYR A O 1
ATOM 752 N N . PHE A 1 92 ? -2.941 7.286 7.872 1.00 94.12 92 PHE A N 1
ATOM 753 C CA . PHE A 1 92 ? -1.889 6.329 7.530 1.00 94.12 92 PHE A CA 1
ATOM 754 C C . PHE A 1 92 ? -0.515 6.973 7.325 1.00 94.12 92 PHE A C 1
ATOM 756 O O . PHE A 1 92 ? 0.419 6.275 6.940 1.00 94.12 92 PHE A O 1
ATOM 763 N N . GLU A 1 93 ? -0.355 8.270 7.602 1.00 93.62 93 GLU A N 1
ATOM 764 C CA . GLU A 1 93 ? 0.933 8.962 7.474 1.00 93.62 93 GLU A CA 1
ATOM 765 C C . GLU A 1 93 ? 2.100 8.243 8.180 1.00 93.62 93 GLU A C 1
ATOM 767 O O . GLU A 1 93 ? 3.161 8.117 7.566 1.00 93.62 93 GLU A O 1
ATOM 772 N N . PRO A 1 94 ? 1.923 7.651 9.381 1.00 93.56 94 PRO A N 1
ATOM 773 C CA . PRO A 1 94 ? 2.981 6.871 10.027 1.00 93.56 94 PRO A CA 1
ATOM 774 C C . PRO A 1 94 ? 3.484 5.648 9.234 1.00 93.56 94 PRO A C 1
ATOM 776 O O . PRO A 1 94 ? 4.558 5.129 9.529 1.00 93.56 94 PRO A O 1
ATOM 779 N N . LEU A 1 95 ? 2.733 5.172 8.233 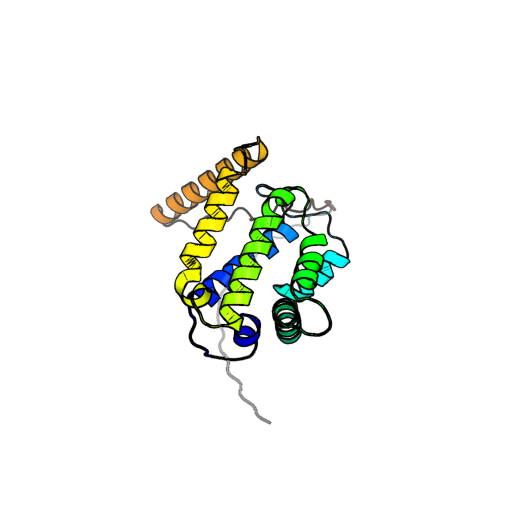1.00 95.19 95 LEU A N 1
ATOM 780 C CA . LEU A 1 95 ? 3.115 4.046 7.373 1.00 95.19 95 LEU A CA 1
ATOM 781 C C . LEU A 1 95 ? 3.891 4.477 6.121 1.00 95.19 95 LEU A C 1
ATOM 783 O O . LEU A 1 95 ? 4.352 3.605 5.383 1.00 95.19 95 LEU A O 1
ATOM 787 N N . ARG A 1 96 ? 4.057 5.783 5.862 1.00 95.25 96 ARG A N 1
ATOM 788 C CA . ARG A 1 96 ? 4.742 6.288 4.658 1.00 95.25 96 ARG A CA 1
ATOM 789 C C . ARG A 1 96 ? 6.124 5.658 4.490 1.00 95.25 96 ARG A C 1
ATOM 791 O O . ARG A 1 96 ? 6.419 5.107 3.430 1.00 95.25 96 ARG A O 1
ATOM 798 N N . ASP A 1 97 ? 6.927 5.692 5.551 1.00 95.19 97 ASP A N 1
ATOM 799 C CA . ASP A 1 97 ? 8.295 5.167 5.544 1.00 95.19 97 ASP A CA 1
ATOM 800 C C . ASP A 1 97 ? 8.322 3.657 5.279 1.00 95.19 97 ASP A C 1
ATOM 802 O O . ASP A 1 97 ? 9.133 3.188 4.484 1.00 95.19 97 ASP A O 1
ATOM 806 N N . LEU A 1 98 ? 7.396 2.899 5.881 1.00 96.88 98 LEU A N 1
ATOM 807 C CA . LEU A 1 98 ? 7.258 1.457 5.653 1.00 96.88 98 LEU A CA 1
ATOM 808 C C . LEU A 1 98 ? 6.990 1.157 4.178 1.00 96.88 98 LEU A C 1
ATOM 810 O O . LEU A 1 98 ? 7.671 0.325 3.579 1.00 96.88 98 LEU A O 1
ATOM 814 N N . ILE A 1 99 ? 5.998 1.832 3.591 1.00 97.06 99 ILE A N 1
ATOM 815 C CA . ILE A 1 99 ? 5.595 1.606 2.199 1.00 97.06 99 ILE A CA 1
ATOM 816 C C . ILE A 1 99 ? 6.755 1.936 1.258 1.00 97.06 99 ILE A C 1
ATOM 818 O O . ILE A 1 99 ? 7.015 1.180 0.318 1.00 97.06 99 ILE A O 1
ATOM 822 N N . PHE A 1 100 ? 7.472 3.028 1.526 1.00 95.81 100 PHE A N 1
ATOM 823 C CA . PHE A 1 100 ? 8.614 3.447 0.724 1.00 95.81 100 PHE A CA 1
ATOM 824 C C . PHE A 1 100 ? 9.802 2.480 0.845 1.00 95.81 100 PHE A C 1
ATOM 826 O O . PHE A 1 100 ? 10.311 2.009 -0.172 1.00 95.81 100 PHE A O 1
ATOM 833 N N . SER A 1 101 ? 10.220 2.123 2.066 1.00 96.00 101 SER A N 1
ATOM 834 C CA . SER A 1 101 ? 11.326 1.178 2.292 1.00 96.00 101 SER A CA 1
ATOM 835 C C . SER A 1 101 ? 11.035 -0.206 1.714 1.00 96.00 101 SER A C 1
ATOM 837 O O . SER A 1 101 ? 11.912 -0.818 1.104 1.00 96.00 101 SER A O 1
ATOM 839 N N . TRP A 1 102 ? 9.795 -0.684 1.837 1.00 97.44 102 TRP A N 1
ATOM 840 C CA . TRP A 1 102 ? 9.375 -1.941 1.226 1.00 97.44 102 TRP A CA 1
ATOM 841 C C . TRP A 1 102 ? 9.468 -1.867 -0.301 1.00 97.44 102 TRP A C 1
ATOM 843 O O . TRP A 1 102 ? 10.087 -2.736 -0.916 1.00 97.44 102 TRP A O 1
ATOM 853 N N . TRP A 1 103 ? 8.933 -0.816 -0.928 1.00 96.19 103 TRP A N 1
ATOM 854 C CA . TRP A 1 103 ? 9.066 -0.639 -2.375 1.00 96.19 103 TRP A CA 1
ATOM 855 C C . TRP A 1 103 ? 10.534 -0.621 -2.821 1.00 96.19 103 TRP A C 1
ATOM 857 O O . TRP A 1 103 ? 10.874 -1.274 -3.808 1.00 96.19 103 TRP A O 1
ATOM 867 N N . ALA A 1 104 ? 11.415 0.058 -2.082 1.00 94.50 104 ALA A N 1
ATOM 868 C CA . ALA A 1 104 ? 12.837 0.109 -2.403 1.00 94.50 104 ALA A CA 1
ATOM 869 C C . ALA A 1 104 ? 13.481 -1.289 -2.349 1.00 94.50 104 ALA A C 1
ATOM 871 O O . ALA A 1 104 ? 14.243 -1.648 -3.245 1.00 94.50 104 ALA A O 1
ATOM 872 N N . ALA A 1 105 ? 13.124 -2.117 -1.360 1.00 94.94 105 ALA A N 1
ATOM 873 C CA . ALA A 1 105 ? 13.578 -3.506 -1.289 1.00 94.94 105 ALA A CA 1
ATOM 874 C C . ALA A 1 105 ? 13.074 -4.348 -2.472 1.00 94.94 105 ALA A C 1
ATOM 876 O O . ALA A 1 105 ? 13.854 -5.088 -3.070 1.00 94.94 105 ALA A O 1
ATOM 877 N N . LEU A 1 106 ? 11.802 -4.193 -2.865 1.00 94.06 106 LEU A N 1
ATOM 878 C CA . LEU A 1 106 ? 11.250 -4.854 -4.055 1.00 94.06 106 LEU A CA 1
ATOM 879 C C . LEU A 1 106 ? 11.989 -4.422 -5.322 1.00 94.06 106 LEU A C 1
ATOM 881 O O . LEU A 1 106 ? 12.387 -5.261 -6.125 1.00 94.06 106 LEU A O 1
ATOM 885 N N . LYS A 1 107 ? 12.209 -3.115 -5.492 1.00 92.12 107 LYS A N 1
ATOM 886 C CA . LYS A 1 107 ? 12.935 -2.553 -6.632 1.00 92.12 107 LYS A CA 1
ATOM 887 C C . LYS A 1 107 ? 14.346 -3.127 -6.729 1.00 92.12 107 LYS A C 1
ATOM 889 O O . LYS A 1 107 ? 14.748 -3.549 -7.809 1.00 92.12 107 LYS A O 1
ATOM 894 N N . THR A 1 108 ? 15.077 -3.161 -5.617 1.00 91.50 108 THR A N 1
ATOM 895 C CA . THR A 1 108 ? 16.428 -3.732 -5.560 1.00 91.50 108 THR A CA 1
ATOM 896 C C . THR A 1 108 ? 16.416 -5.225 -5.870 1.00 91.50 108 THR A C 1
ATOM 898 O O . THR A 1 108 ? 17.245 -5.673 -6.662 1.00 91.50 108 THR A O 1
ATOM 901 N N . GLY A 1 109 ? 15.453 -5.967 -5.311 1.00 91.00 109 GLY A N 1
ATOM 902 C CA . GLY A 1 109 ? 15.264 -7.392 -5.569 1.00 91.00 109 GLY A CA 1
ATOM 903 C C . GLY A 1 109 ? 15.020 -7.689 -7.047 1.00 91.00 109 GLY A C 1
ATOM 904 O O . GLY A 1 109 ? 15.706 -8.534 -7.609 1.00 91.00 109 GLY A O 1
ATOM 905 N N . PHE A 1 110 ? 14.118 -6.952 -7.701 1.00 88.19 110 PHE A N 1
ATOM 906 C CA . PHE A 1 110 ? 13.851 -7.117 -9.134 1.00 88.19 110 PHE A CA 1
ATOM 907 C C . PHE A 1 110 ? 15.000 -6.655 -10.041 1.00 88.19 110 PHE A C 1
ATOM 909 O O . PHE A 1 110 ? 15.149 -7.197 -11.129 1.00 88.19 110 PHE A O 1
ATOM 916 N N . ASP A 1 111 ? 15.798 -5.664 -9.631 1.00 88.81 111 ASP A N 1
ATOM 917 C CA . ASP A 1 111 ? 16.905 -5.154 -10.455 1.00 88.81 111 ASP A CA 1
ATOM 918 C C . ASP A 1 111 ? 18.131 -6.075 -10.460 1.00 88.81 111 ASP A C 1
ATOM 920 O O . ASP A 1 111 ? 18.861 -6.105 -11.451 1.00 88.81 111 ASP A O 1
ATOM 924 N N . HIS A 1 112 ? 18.398 -6.770 -9.351 1.00 85.75 112 HIS A N 1
ATOM 925 C CA . HIS A 1 112 ? 19.663 -7.485 -9.157 1.00 85.75 112 HIS A CA 1
ATOM 926 C C . HIS A 1 112 ? 19.501 -8.991 -8.950 1.00 85.75 112 HIS A C 1
ATOM 928 O O . HIS A 1 112 ? 20.510 -9.689 -8.987 1.00 85.75 112 HIS A O 1
ATOM 934 N N . GLU A 1 113 ? 18.280 -9.477 -8.683 1.00 83.56 113 GLU A N 1
ATOM 935 C CA . GLU A 1 113 ? 17.992 -10.879 -8.327 1.00 83.56 113 GLU A CA 1
ATOM 936 C C . GLU A 1 113 ? 18.955 -11.425 -7.248 1.00 83.56 113 GLU A C 1
ATOM 938 O O . GLU A 1 113 ? 19.357 -12.584 -7.247 1.00 83.56 113 GLU A O 1
ATOM 943 N N . GLY A 1 114 ? 19.383 -10.537 -6.343 1.00 81.94 114 GLY A N 1
ATOM 944 C CA . GLY A 1 114 ? 20.441 -10.787 -5.370 1.00 81.94 114 GLY A CA 1
ATOM 945 C C . GLY A 1 114 ? 19.913 -11.178 -3.991 1.00 81.94 114 GLY A C 1
ATOM 946 O O . GLY A 1 114 ? 18.941 -11.920 -3.844 1.00 81.94 114 GLY A O 1
ATOM 947 N N . TYR A 1 115 ? 20.556 -10.652 -2.947 1.00 86.69 115 TYR A N 1
ATOM 948 C CA . TYR A 1 115 ? 20.187 -10.941 -1.560 1.00 86.69 115 TYR A CA 1
ATOM 949 C C . TYR A 1 115 ? 18.721 -10.595 -1.268 1.00 86.69 115 TYR A C 1
ATOM 951 O O . TYR A 1 115 ? 18.001 -11.401 -0.680 1.00 86.69 115 TYR A O 1
ATOM 959 N N . GLU A 1 116 ? 18.263 -9.429 -1.719 1.00 87.38 116 GLU A N 1
ATOM 960 C CA . GLU A 1 116 ? 16.902 -8.946 -1.510 1.00 87.38 116 GLU A CA 1
ATOM 961 C C . GLU A 1 116 ? 15.869 -9.849 -2.174 1.00 87.38 116 GLU A C 1
ATOM 963 O O . GLU A 1 116 ? 14.818 -10.078 -1.591 1.00 87.38 116 GLU A O 1
ATOM 968 N N . TYR A 1 117 ? 16.174 -10.404 -3.349 1.00 87.69 117 TYR A N 1
ATOM 969 C CA . TYR A 1 117 ? 15.263 -11.289 -4.074 1.00 87.69 117 TYR A CA 1
ATOM 970 C C . TYR A 1 117 ? 14.979 -12.573 -3.289 1.00 87.69 117 TYR A C 1
ATOM 972 O O . TYR A 1 117 ? 13.830 -12.991 -3.154 1.00 87.69 117 TYR A O 1
ATOM 980 N N . HIS A 1 118 ? 16.024 -13.170 -2.716 1.00 89.25 118 HIS A N 1
ATOM 981 C CA . HIS A 1 118 ? 15.918 -14.440 -1.998 1.00 89.25 118 HIS A CA 1
ATOM 982 C C . HIS A 1 118 ? 15.491 -14.299 -0.531 1.00 89.25 118 HIS A C 1
ATOM 984 O O . HIS A 1 118 ? 14.984 -15.261 0.038 1.00 89.25 118 HIS A O 1
ATOM 990 N N . ASN A 1 119 ? 15.667 -13.122 0.079 1.00 93.06 119 ASN A N 1
ATOM 991 C CA . ASN A 1 119 ? 15.387 -12.882 1.503 1.00 93.06 119 ASN A CA 1
ATOM 992 C C . ASN A 1 119 ? 14.283 -11.835 1.721 1.00 93.06 119 ASN A C 1
ATOM 994 O O . ASN A 1 119 ? 14.180 -11.240 2.794 1.00 93.06 119 ASN A O 1
ATOM 998 N N . ILE A 1 120 ? 13.446 -11.594 0.706 1.00 94.19 120 ILE A N 1
ATOM 999 C CA . ILE A 1 120 ? 12.436 -10.531 0.727 1.00 94.19 120 ILE A CA 1
ATOM 1000 C C . ILE A 1 120 ? 11.464 -10.659 1.910 1.00 94.19 120 ILE A C 1
ATOM 1002 O O . ILE A 1 120 ? 11.074 -9.647 2.488 1.00 94.19 120 ILE A O 1
ATOM 1006 N N . HIS A 1 121 ? 11.132 -11.886 2.329 1.00 95.31 121 HIS A N 1
ATOM 1007 C CA . HIS A 1 121 ? 10.264 -12.136 3.485 1.00 95.31 121 HIS A CA 1
ATOM 1008 C C . HIS A 1 121 ? 10.865 -11.620 4.792 1.00 95.31 121 HIS A C 1
ATOM 1010 O O . HIS A 1 121 ? 10.191 -10.894 5.521 1.00 95.31 121 HIS A O 1
ATOM 1016 N N . ASP A 1 122 ? 12.132 -11.936 5.059 1.00 96.50 122 ASP A N 1
ATOM 1017 C CA . ASP A 1 122 ? 12.818 -11.508 6.280 1.00 96.50 122 ASP A CA 1
ATOM 1018 C C . ASP A 1 122 ? 13.034 -9.992 6.292 1.00 96.50 122 ASP A C 1
ATOM 1020 O O . ASP A 1 122 ? 12.847 -9.335 7.318 1.00 96.50 122 ASP A O 1
ATOM 1024 N N . ILE A 1 123 ? 13.358 -9.416 5.129 1.00 96.12 123 ILE A N 1
ATOM 1025 C CA . ILE A 1 123 ? 13.516 -7.968 4.961 1.00 96.12 123 ILE A CA 1
ATOM 1026 C C . ILE A 1 123 ? 12.201 -7.250 5.280 1.00 96.12 123 ILE A C 1
ATOM 1028 O O . ILE A 1 123 ? 12.175 -6.357 6.128 1.00 96.12 123 ILE A O 1
ATOM 1032 N N . VAL A 1 124 ? 11.094 -7.665 4.663 1.00 96.31 124 VAL A N 1
ATOM 1033 C CA . VAL A 1 124 ? 9.776 -7.062 4.903 1.00 96.31 124 VAL A CA 1
ATOM 1034 C C . VAL A 1 124 ? 9.325 -7.249 6.347 1.00 96.31 124 VAL A C 1
ATOM 1036 O O . VAL A 1 124 ? 8.819 -6.304 6.954 1.00 96.31 124 VAL A O 1
ATOM 1039 N N . LEU A 1 125 ? 9.539 -8.431 6.928 1.00 96.94 125 LEU A N 1
ATOM 1040 C CA . LEU A 1 125 ? 9.219 -8.686 8.330 1.00 96.94 125 LEU A CA 1
ATOM 1041 C C . LEU A 1 125 ? 9.995 -7.743 9.260 1.00 96.94 125 LEU A C 1
ATOM 1043 O O . LEU A 1 125 ? 9.422 -7.218 10.215 1.00 96.94 125 LEU A O 1
ATOM 1047 N N . SER A 1 126 ? 11.268 -7.471 8.959 1.00 97.56 126 SER A N 1
ATOM 1048 C CA . SER A 1 126 ? 12.069 -6.513 9.726 1.00 97.56 126 SER A CA 1
ATOM 1049 C C . SER A 1 126 ? 11.506 -5.090 9.652 1.00 97.56 126 SER A C 1
ATOM 1051 O O . SER A 1 126 ? 11.443 -4.409 10.676 1.00 97.56 126 SER A O 1
ATOM 1053 N N . PHE A 1 127 ? 11.017 -4.660 8.482 1.00 97.25 127 PHE A N 1
ATOM 1054 C CA . PHE A 1 127 ? 10.377 -3.353 8.327 1.00 97.25 127 PHE A CA 1
ATOM 1055 C C . PHE A 1 127 ? 9.077 -3.268 9.121 1.00 97.25 127 PHE A C 1
ATOM 1057 O O . PHE A 1 127 ? 8.859 -2.286 9.823 1.00 97.25 127 PHE A O 1
ATOM 1064 N N . LEU A 1 128 ? 8.241 -4.309 9.059 1.00 96.00 128 LEU A N 1
ATOM 1065 C CA . LEU A 1 128 ? 6.993 -4.375 9.818 1.00 96.00 128 LEU A CA 1
ATOM 1066 C C . LEU A 1 128 ? 7.245 -4.293 11.324 1.00 96.00 128 LEU A C 1
ATOM 1068 O O . LEU A 1 128 ? 6.609 -3.484 11.993 1.00 96.00 128 LEU A O 1
ATOM 1072 N N . ASN A 1 129 ? 8.197 -5.069 11.846 1.00 95.88 129 ASN A N 1
ATOM 1073 C CA . ASN A 1 129 ? 8.555 -5.035 13.265 1.00 95.88 129 ASN A CA 1
ATOM 1074 C C . ASN A 1 129 ? 9.058 -3.649 13.683 1.00 95.88 129 ASN A C 1
ATOM 1076 O O . ASN A 1 129 ? 8.571 -3.097 14.665 1.00 95.88 129 ASN A O 1
ATOM 1080 N N . LEU A 1 130 ? 9.954 -3.046 12.894 1.00 94.94 130 LEU A N 1
ATOM 1081 C CA . LEU A 1 130 ? 10.454 -1.697 13.157 1.00 94.94 130 LEU A CA 1
ATOM 1082 C C . LEU A 1 130 ? 9.326 -0.657 13.158 1.00 94.94 130 LEU A C 1
ATOM 1084 O O . LEU A 1 130 ? 9.320 0.258 13.980 1.00 94.9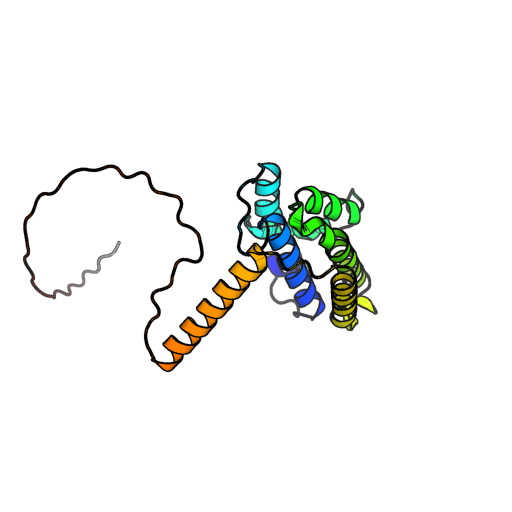4 130 LEU A O 1
ATOM 1088 N N . THR A 1 131 ? 8.375 -0.764 12.230 1.00 94.88 131 THR A N 1
ATOM 1089 C CA . THR A 1 131 ? 7.217 0.130 12.188 1.00 94.88 131 THR A CA 1
ATOM 1090 C C . THR A 1 131 ? 6.319 -0.086 13.398 1.00 94.88 131 THR A C 1
ATOM 1092 O O . THR A 1 131 ? 5.941 0.895 14.024 1.00 94.88 131 THR A O 1
ATOM 1095 N N . ILE A 1 132 ? 6.028 -1.331 13.779 1.00 93.06 132 ILE A N 1
ATOM 1096 C CA . ILE A 1 132 ? 5.236 -1.648 14.976 1.00 93.06 132 ILE A CA 1
ATOM 1097 C C . ILE A 1 132 ? 5.893 -1.073 16.235 1.00 93.06 132 ILE A C 1
ATOM 1099 O O . ILE A 1 132 ? 5.207 -0.458 17.036 1.00 93.06 132 ILE A O 1
ATOM 1103 N N . GLU A 1 133 ? 7.211 -1.203 16.389 1.00 92.31 133 GLU A N 1
ATOM 1104 C CA . GLU A 1 133 ? 7.947 -0.640 17.531 1.00 92.31 133 GLU A CA 1
ATOM 1105 C C . GLU A 1 133 ? 7.878 0.893 17.591 1.00 92.31 133 GLU A C 1
ATOM 1107 O O . GLU A 1 133 ? 7.866 1.475 18.675 1.00 92.31 133 GLU A O 1
ATOM 1112 N N . LYS A 1 134 ? 7.841 1.559 16.430 1.00 91.00 134 LYS A N 1
ATOM 1113 C CA . LYS A 1 134 ? 7.716 3.022 16.330 1.00 91.00 134 LYS A CA 1
ATOM 1114 C C . LYS A 1 134 ? 6.288 3.513 16.553 1.00 91.00 134 LYS A C 1
ATOM 1116 O O . LYS A 1 134 ? 6.096 4.648 16.990 1.00 91.00 134 LYS A O 1
ATOM 1121 N N . LEU A 1 135 ? 5.296 2.707 16.189 1.00 89.38 135 LEU A N 1
ATOM 1122 C CA . LEU A 1 135 ? 3.896 3.033 16.394 1.00 89.38 135 LEU A CA 1
ATOM 1123 C C . LEU A 1 135 ? 3.561 2.825 17.867 1.00 89.38 135 LEU A C 1
ATOM 1125 O O . LEU A 1 135 ? 3.515 1.707 18.366 1.00 89.38 135 LEU A O 1
ATOM 1129 N N . ASN A 1 136 ? 3.288 3.919 18.572 1.00 76.94 136 ASN A N 1
ATOM 1130 C CA . ASN A 1 136 ? 2.699 3.811 19.898 1.00 76.94 136 ASN A CA 1
ATOM 1131 C C . ASN A 1 136 ? 1.315 3.170 19.762 1.00 76.94 136 ASN A C 1
ATOM 1133 O O . ASN A 1 136 ? 0.517 3.612 18.928 1.00 76.94 136 ASN A O 1
ATOM 1137 N N . ASP A 1 137 ? 1.025 2.169 20.595 1.00 71.38 137 ASP A N 1
ATOM 1138 C CA . ASP A 1 137 ? -0.320 1.611 20.695 1.00 71.38 137 ASP A CA 1
ATOM 1139 C C . ASP A 1 137 ? -1.272 2.727 21.135 1.00 71.38 137 ASP A C 1
ATOM 1141 O O . ASP A 1 137 ? -1.283 3.185 22.279 1.00 71.38 137 ASP A O 1
ATOM 1145 N N . THR A 1 138 ? -2.012 3.224 20.156 1.00 65.62 138 THR A N 1
ATOM 1146 C CA . THR A 1 138 ? -3.036 4.246 20.306 1.00 65.62 138 THR A CA 1
ATOM 1147 C C . THR A 1 138 ? -4.352 3.601 19.932 1.00 65.62 138 THR A C 1
ATOM 1149 O O . THR A 1 138 ? -5.053 4.062 19.037 1.00 65.62 138 THR A O 1
ATOM 1152 N N . THR A 1 139 ? -4.662 2.483 20.596 1.00 71.44 139 THR A N 1
ATOM 1153 C CA . THR A 1 139 ? -5.991 1.882 20.538 1.00 71.44 139 THR A CA 1
ATOM 1154 C C . THR A 1 139 ? -7.015 2.953 20.907 1.00 71.44 139 THR A C 1
ATOM 1156 O O . THR A 1 139 ? -7.176 3.328 22.069 1.00 71.44 139 THR A O 1
ATOM 1159 N N . ASP A 1 140 ? -7.665 3.493 19.881 1.00 81.19 140 ASP A N 1
ATOM 1160 C CA . ASP A 1 140 ? -8.739 4.460 20.008 1.00 81.19 140 ASP A CA 1
ATOM 1161 C C . ASP A 1 140 ? -10.095 3.741 20.024 1.00 81.19 140 ASP A C 1
ATOM 1163 O O . ASP A 1 140 ? -10.227 2.558 19.690 1.00 81.19 140 ASP A O 1
ATOM 1167 N N . GLU A 1 141 ? -11.143 4.460 20.428 1.00 86.50 141 GLU A N 1
ATOM 1168 C CA . GLU A 1 141 ? -12.492 3.890 20.518 1.00 86.50 141 GLU A CA 1
ATOM 1169 C C . GLU A 1 141 ? -12.985 3.311 19.178 1.00 86.50 141 GLU A C 1
ATOM 1171 O O . GLU A 1 141 ? -13.830 2.407 19.156 1.00 86.50 141 GLU A O 1
ATOM 1176 N N . GLU A 1 142 ? -12.486 3.837 18.054 1.00 85.25 142 GLU A N 1
ATOM 1177 C CA . GLU A 1 142 ? -12.851 3.386 16.712 1.00 85.25 142 GLU A CA 1
ATOM 1178 C C . GLU A 1 142 ? -12.211 2.040 16.380 1.00 85.25 142 GLU A C 1
ATOM 1180 O O . GLU A 1 142 ? -12.898 1.148 15.877 1.00 85.25 142 GLU A O 1
ATOM 1185 N N . THR A 1 143 ? -10.939 1.872 16.734 1.00 86.88 143 THR A N 1
ATOM 1186 C CA . THR A 1 143 ? -10.186 0.621 16.625 1.00 86.88 143 THR A CA 1
ATOM 1187 C C . THR A 1 143 ? -10.865 -0.466 17.441 1.00 86.88 143 THR A C 1
ATOM 1189 O O . THR A 1 143 ? -11.226 -1.512 16.900 1.00 86.88 143 THR A O 1
ATOM 1192 N N . GLU A 1 144 ? -11.188 -0.194 18.708 1.00 90.88 144 GLU A N 1
ATOM 1193 C CA . GLU A 1 144 ? -11.879 -1.183 19.534 1.00 90.88 144 GLU A CA 1
ATOM 1194 C C . GLU A 1 144 ? -13.266 -1.551 18.991 1.00 90.88 144 GLU A C 1
ATOM 1196 O O . GLU A 1 144 ? -13.709 -2.701 19.088 1.00 90.88 144 GLU A O 1
ATOM 1201 N N . ARG A 1 145 ? -14.002 -0.565 18.460 1.00 90.25 145 ARG A N 1
ATOM 1202 C CA . ARG A 1 145 ? -15.324 -0.794 17.867 1.00 90.25 145 ARG A CA 1
ATOM 1203 C C . ARG A 1 145 ? -15.209 -1.712 16.660 1.00 90.25 145 ARG A C 1
ATOM 1205 O O . ARG A 1 145 ? -15.993 -2.658 16.554 1.00 90.25 145 ARG A O 1
ATOM 1212 N N . GLU A 1 146 ? -14.256 -1.445 15.776 1.00 91.50 146 GLU A N 1
ATOM 1213 C CA . GLU A 1 146 ? -14.010 -2.282 14.607 1.00 91.50 146 GLU A CA 1
ATOM 1214 C C . GLU A 1 146 ? -13.558 -3.693 15.014 1.00 91.50 146 GLU A C 1
ATOM 1216 O O . GLU A 1 146 ? -14.071 -4.677 14.478 1.00 91.50 146 GLU A O 1
ATOM 1221 N N . ASP A 1 147 ? -12.712 -3.827 16.035 1.00 90.81 147 ASP A N 1
ATOM 1222 C CA . ASP A 1 147 ? -12.288 -5.127 16.565 1.00 90.81 147 ASP A CA 1
ATOM 1223 C C . ASP A 1 147 ? -13.441 -5.934 17.158 1.00 90.81 147 ASP A C 1
ATOM 1225 O O . ASP A 1 147 ? -13.536 -7.150 16.954 1.00 90.81 147 ASP A O 1
ATOM 1229 N N . ARG A 1 148 ? -14.347 -5.282 17.897 1.00 93.50 148 ARG A N 1
ATOM 1230 C CA . ARG A 1 148 ? -15.572 -5.924 18.399 1.00 93.50 148 ARG A CA 1
ATOM 1231 C C . ARG A 1 148 ? -16.449 -6.397 17.242 1.00 93.50 148 ARG A C 1
ATOM 1233 O O . ARG A 1 148 ? -16.934 -7.529 17.273 1.00 93.50 148 ARG A O 1
ATOM 1240 N N . ARG A 1 149 ? -16.612 -5.573 16.200 1.00 93.31 149 ARG A N 1
ATOM 1241 C CA . ARG A 1 149 ? -17.383 -5.931 15.000 1.00 93.31 149 ARG A CA 1
ATOM 1242 C C . ARG A 1 149 ? -16.777 -7.141 14.282 1.00 93.31 149 ARG A C 1
ATOM 1244 O O . ARG A 1 149 ? -17.511 -8.060 13.921 1.00 93.31 149 ARG A O 1
ATOM 1251 N N . ARG A 1 150 ? -15.450 -7.176 14.106 1.00 90.00 150 ARG A N 1
ATOM 1252 C CA . ARG A 1 150 ? -14.733 -8.289 13.455 1.00 90.00 150 ARG A CA 1
ATOM 1253 C C . ARG A 1 150 ? -14.855 -9.592 14.232 1.00 90.00 150 ARG A C 1
ATOM 1255 O O . ARG A 1 150 ? -15.169 -10.615 13.628 1.00 90.00 150 ARG A O 1
ATOM 1262 N N . ARG A 1 151 ? -14.671 -9.552 15.555 1.00 93.62 151 ARG A N 1
ATOM 1263 C CA . ARG A 1 151 ? -14.860 -10.722 16.429 1.00 93.62 151 ARG A CA 1
ATOM 1264 C C . ARG A 1 151 ? -16.286 -11.259 16.342 1.00 93.62 151 ARG A C 1
ATOM 1266 O O . ARG A 1 151 ? -16.474 -12.434 16.053 1.00 93.62 151 ARG A O 1
ATOM 1273 N N . SER A 1 152 ? -17.279 -10.378 16.457 1.00 92.69 152 SER A N 1
ATOM 1274 C CA . SER A 1 152 ? -18.694 -10.745 16.334 1.00 92.69 152 SER A CA 1
ATOM 1275 C C . SER A 1 152 ? -19.018 -11.422 14.994 1.00 92.69 152 SER A C 1
ATOM 1277 O O . SER A 1 152 ? -19.692 -12.450 14.970 1.00 92.69 152 SER A O 1
ATOM 1279 N N . TYR A 1 153 ? -18.486 -10.903 13.882 1.00 89.44 153 TYR A N 1
ATOM 1280 C CA . TYR A 1 153 ? -18.652 -11.517 12.561 1.00 89.44 153 TYR A CA 1
ATOM 1281 C C . TYR A 1 153 ? -18.007 -12.908 12.469 1.00 89.44 153 TYR A C 1
ATOM 1283 O O . TYR A 1 153 ? -18.614 -13.841 11.939 1.00 89.44 153 TYR A O 1
ATOM 1291 N N . GLN A 1 154 ? -16.783 -13.061 12.981 1.00 91.38 154 GLN A N 1
ATOM 1292 C CA . GLN A 1 154 ? -16.082 -14.346 12.972 1.00 91.38 154 GLN A CA 1
ATOM 1293 C C . GLN A 1 154 ? -16.814 -15.394 13.810 1.00 91.38 154 GLN A C 1
ATOM 1295 O O . GLN A 1 154 ? -16.985 -16.523 13.352 1.00 91.38 154 GLN A O 1
ATOM 1300 N N . ASP A 1 155 ? -17.279 -15.021 14.999 1.00 93.62 155 ASP A N 1
ATOM 1301 C CA . ASP A 1 155 ? -18.016 -15.920 15.885 1.00 93.62 155 ASP A CA 1
ATOM 1302 C C . ASP A 1 155 ? -19.365 -16.317 15.277 1.00 93.62 155 ASP A C 1
ATOM 1304 O O . ASP A 1 155 ? -19.704 -17.499 15.265 1.00 93.62 155 ASP A O 1
ATOM 1308 N N . GLY A 1 156 ? -20.085 -15.367 14.669 1.00 89.75 156 GLY A N 1
ATOM 1309 C CA . GLY A 1 156 ? -21.322 -15.652 13.937 1.00 89.75 156 GLY A CA 1
ATOM 1310 C C . GLY A 1 156 ? -21.104 -16.582 12.739 1.00 89.75 156 GLY A C 1
ATOM 1311 O O . GLY A 1 156 ? -21.867 -17.525 12.536 1.00 89.75 156 GLY A O 1
ATOM 1312 N N . THR A 1 157 ? -20.023 -16.375 11.981 1.00 86.44 157 THR A N 1
ATOM 1313 C CA . THR A 1 157 ? -19.658 -17.246 10.852 1.00 86.44 157 THR A CA 1
ATOM 1314 C C . THR A 1 157 ? -19.337 -18.662 11.332 1.00 86.44 157 THR A C 1
ATOM 1316 O O . THR A 1 157 ? -19.841 -19.632 10.769 1.00 86.44 157 THR A O 1
ATOM 1319 N N . LYS A 1 158 ? -18.542 -18.800 12.402 1.00 89.31 158 LYS A N 1
ATOM 1320 C CA . LYS A 1 158 ? -18.228 -20.102 13.011 1.00 89.31 158 LYS A CA 1
ATOM 1321 C C . LYS A 1 158 ? -19.487 -20.809 13.508 1.00 89.31 158 LYS A C 1
ATOM 1323 O O . LYS A 1 158 ? -19.656 -21.991 13.224 1.00 89.31 158 LYS A O 1
ATOM 1328 N N . ALA A 1 159 ? -20.371 -20.096 14.205 1.00 89.31 159 ALA A N 1
ATOM 1329 C CA . ALA A 1 159 ? -21.623 -20.649 14.712 1.00 89.31 159 ALA A CA 1
ATOM 1330 C C . ALA A 1 159 ? -22.502 -21.188 13.576 1.00 89.31 159 ALA A C 1
ATOM 1332 O O . ALA A 1 159 ? -22.963 -22.322 13.636 1.00 89.31 159 ALA A O 1
ATOM 1333 N N . ALA A 1 160 ? -22.658 -20.436 12.488 1.00 85.31 160 ALA A N 1
ATOM 1334 C CA . ALA A 1 160 ? -23.488 -20.870 11.371 1.00 85.31 160 ALA A CA 1
ATOM 1335 C C . ALA A 1 160 ? -22.907 -22.041 10.569 1.00 85.31 160 ALA A C 1
ATOM 1337 O O . ALA A 1 160 ? -23.663 -22.900 10.112 1.00 85.31 160 ALA A O 1
ATOM 1338 N N . ILE A 1 161 ? -21.576 -22.113 10.439 1.00 86.06 161 ILE A N 1
ATOM 1339 C CA . ILE A 1 161 ? -20.898 -23.285 9.869 1.00 86.06 161 ILE A CA 1
ATOM 1340 C C . ILE A 1 161 ? -21.183 -24.524 10.728 1.00 86.06 161 ILE A C 1
ATOM 1342 O O . ILE A 1 161 ? -21.525 -25.575 10.187 1.00 86.06 161 ILE A O 1
ATOM 1346 N N . LEU A 1 162 ? -21.077 -24.400 12.056 1.00 83.75 162 LEU A N 1
ATOM 1347 C CA . LEU A 1 162 ? -21.353 -25.495 12.992 1.00 83.75 162 LEU A CA 1
ATOM 1348 C C . LEU A 1 162 ? -22.829 -25.920 12.974 1.00 83.75 162 LEU A C 1
ATOM 1350 O O . LEU A 1 162 ? -23.125 -27.108 13.065 1.00 83.75 162 LEU A O 1
ATOM 1354 N N . GLU A 1 163 ? -23.748 -24.970 12.814 1.00 87.25 163 GLU A N 1
ATOM 1355 C CA . GLU A 1 163 ? -25.194 -25.210 12.773 1.00 87.25 163 GLU A CA 1
ATOM 1356 C C . GLU A 1 163 ? -25.724 -25.619 11.385 1.00 87.25 163 GLU A C 1
ATOM 1358 O O . GLU A 1 163 ? -26.926 -25.839 11.240 1.00 87.25 163 GLU A O 1
ATOM 1363 N N . GLN A 1 164 ? -24.863 -25.712 10.358 1.00 72.62 164 GLN A N 1
ATOM 1364 C CA . GLN A 1 164 ? -25.248 -25.959 8.956 1.00 72.62 164 GLN A CA 1
ATOM 1365 C C . GLN A 1 164 ? -26.377 -25.035 8.458 1.00 72.62 164 GLN A C 1
ATOM 1367 O O . GLN A 1 164 ? -27.208 -25.417 7.631 1.00 72.62 164 GLN A O 1
ATOM 1372 N N . ARG A 1 165 ? -26.420 -23.799 8.961 1.00 61.41 165 ARG A N 1
ATOM 1373 C CA . ARG A 1 165 ? -27.396 -22.781 8.562 1.00 61.41 165 ARG A CA 1
ATOM 1374 C C . ARG A 1 165 ? -26.751 -21.774 7.617 1.00 61.41 165 ARG A C 1
ATOM 1376 O O . ARG A 1 165 ? -25.612 -21.361 7.815 1.00 61.41 165 ARG A O 1
ATOM 1383 N N . CYS A 1 166 ? -27.491 -21.336 6.599 1.00 53.72 166 CYS A N 1
ATOM 1384 C CA . CYS A 1 166 ? -27.092 -20.176 5.805 1.00 53.72 166 CYS A CA 1
ATOM 1385 C C . CYS A 1 166 ? -27.155 -18.918 6.685 1.00 53.72 166 CYS A C 1
ATOM 1387 O O . CYS A 1 166 ? -28.208 -18.614 7.243 1.00 53.72 166 CYS A O 1
ATOM 1389 N N . VAL A 1 167 ? -26.042 -18.190 6.810 1.00 56.28 167 VAL A N 1
ATOM 1390 C CA . VAL A 1 167 ? -26.012 -16.883 7.487 1.00 56.28 167 VAL A CA 1
ATOM 1391 C C . VAL A 1 167 ? -26.744 -15.862 6.623 1.00 56.28 167 VAL A C 1
ATOM 1393 O O . VAL A 1 167 ? -26.426 -15.722 5.440 1.00 56.28 167 VAL A O 1
ATOM 1396 N N . GLU A 1 168 ? -27.663 -15.092 7.205 1.00 56.94 168 GLU A N 1
ATOM 1397 C CA . GLU A 1 168 ? -28.060 -13.815 6.610 1.00 56.94 168 GLU A CA 1
ATOM 1398 C C . GLU A 1 168 ? -26.856 -12.869 6.643 1.00 56.94 168 GLU A C 1
ATOM 1400 O O . GLU A 1 168 ? -26.461 -12.359 7.693 1.00 56.94 168 GLU A O 1
ATOM 1405 N N . VAL A 1 169 ? -26.225 -12.673 5.484 1.00 53.91 169 VAL A N 1
ATOM 1406 C CA . VAL A 1 169 ? -25.079 -11.775 5.331 1.00 53.91 169 VAL A CA 1
ATOM 1407 C C . VAL A 1 169 ? -25.524 -10.353 5.664 1.00 53.91 169 VAL A C 1
ATOM 1409 O O . VAL A 1 169 ? -26.228 -9.707 4.885 1.00 53.91 169 VAL A O 1
ATOM 1412 N N . VAL A 1 170 ? -25.086 -9.838 6.813 1.00 54.16 170 VAL A N 1
ATOM 1413 C CA . VAL A 1 170 ? -25.161 -8.402 7.092 1.00 54.16 170 VAL A CA 1
ATOM 1414 C C . VAL A 1 170 ? -24.228 -7.705 6.093 1.00 54.16 170 VAL A C 1
ATOM 1416 O O . VAL A 1 170 ? -23.048 -8.062 6.027 1.00 54.16 170 VAL A O 1
ATOM 1419 N N . PRO A 1 171 ? -24.724 -6.753 5.279 1.00 47.66 171 PRO A N 1
ATOM 1420 C CA . PRO A 1 171 ? -23.923 -6.149 4.227 1.00 47.66 171 PRO A CA 1
ATOM 1421 C C . PRO A 1 171 ? -22.654 -5.500 4.788 1.00 47.66 171 PRO A C 1
ATOM 1423 O O . PRO A 1 171 ? -22.688 -4.794 5.793 1.00 47.66 171 PRO A O 1
ATOM 1426 N N . ILE A 1 172 ? -21.546 -5.710 4.077 1.00 53.69 172 ILE A N 1
ATOM 1427 C CA . ILE A 1 172 ? -20.180 -5.264 4.404 1.00 53.69 172 ILE A CA 1
ATOM 1428 C C . ILE A 1 172 ? -20.025 -3.723 4.359 1.00 53.69 172 ILE A C 1
ATOM 1430 O O . ILE A 1 172 ? -18.993 -3.189 4.760 1.00 53.69 172 ILE A O 1
ATOM 1434 N N . SER A 1 173 ? -21.055 -2.980 3.939 1.00 48.56 173 SER A N 1
ATOM 1435 C CA . SER A 1 173 ? -21.022 -1.517 3.822 1.00 48.56 173 SER A CA 1
ATOM 1436 C C . SER A 1 173 ? -22.233 -0.844 4.478 1.00 48.56 173 SER A C 1
ATOM 1438 O O . SER A 1 173 ? -23.353 -1.355 4.354 1.00 48.56 173 SER A O 1
ATOM 1440 N N . PRO A 1 174 ? -22.061 0.341 5.103 1.00 40.59 174 PRO A N 1
ATOM 1441 C CA . PRO A 1 174 ? -23.182 1.183 5.497 1.00 40.59 174 PRO A CA 1
ATOM 1442 C C . PRO A 1 174 ? -24.006 1.533 4.254 1.00 40.59 174 PRO A C 1
ATOM 1444 O O . PRO A 1 174 ? -23.481 2.041 3.262 1.00 40.59 174 PRO A O 1
ATOM 1447 N N . LYS A 1 175 ? -25.309 1.245 4.284 1.00 44.19 175 LYS A N 1
ATOM 1448 C CA . LYS A 1 175 ? -26.228 1.675 3.226 1.00 44.19 175 LYS A CA 1
ATOM 1449 C C . LYS A 1 175 ? -26.254 3.205 3.198 1.00 44.19 175 LYS A C 1
ATOM 1451 O O . LYS A 1 175 ? -26.536 3.825 4.222 1.00 44.19 175 LYS A O 1
ATOM 1456 N N . LYS A 1 176 ? -26.040 3.813 2.024 1.00 38.00 176 LYS A N 1
ATOM 1457 C CA . LYS A 1 176 ? -26.455 5.205 1.787 1.00 38.00 176 LYS A CA 1
ATOM 1458 C C . LYS A 1 176 ? -27.941 5.314 2.130 1.00 38.00 176 LYS A C 1
ATOM 1460 O O . LYS A 1 176 ? -28.749 4.532 1.621 1.00 38.00 176 LYS A O 1
ATOM 1465 N N . ALA A 1 177 ? -28.290 6.255 3.005 1.00 35.72 177 ALA A N 1
ATOM 1466 C CA . ALA A 1 177 ? -29.673 6.536 3.358 1.00 35.72 177 ALA A CA 1
ATOM 1467 C C . ALA A 1 177 ? -30.467 6.832 2.076 1.00 35.72 177 ALA A C 1
ATOM 1469 O O . ALA A 1 177 ? -30.209 7.808 1.374 1.00 35.72 177 ALA A O 1
ATOM 1470 N N . THR A 1 178 ? -31.403 5.946 1.746 1.00 35.12 178 THR A N 1
ATOM 1471 C CA . THR A 1 178 ? -32.342 6.146 0.644 1.00 35.12 178 THR A CA 1
ATOM 1472 C C . THR A 1 178 ? -33.441 7.069 1.153 1.00 35.12 178 THR A C 1
ATOM 1474 O O . THR A 1 178 ? -34.128 6.733 2.117 1.00 35.12 178 THR A O 1
ATOM 1477 N N . GLN A 1 179 ? -33.598 8.239 0.532 1.00 33.53 179 GLN A N 1
ATOM 1478 C CA . GLN A 1 179 ? -34.785 9.064 0.740 1.00 33.53 179 GLN A CA 1
ATOM 1479 C C . GLN A 1 179 ? -36.006 8.298 0.228 1.00 33.53 179 GLN A C 1
ATOM 1481 O O . GLN A 1 179 ? -36.074 7.910 -0.936 1.00 33.53 179 GLN A O 1
ATOM 1486 N N . ALA A 1 180 ? -36.950 8.062 1.134 1.00 33.53 180 ALA A N 1
ATOM 1487 C CA . ALA A 1 180 ? -38.233 7.457 0.840 1.00 33.53 180 ALA A CA 1
ATOM 1488 C C . ALA A 1 180 ? -39.066 8.375 -0.067 1.00 33.53 180 ALA A C 1
ATOM 1490 O O . ALA A 1 180 ? -39.269 9.547 0.250 1.00 33.53 180 ALA A O 1
ATOM 1491 N N . GLN A 1 181 ? -39.604 7.819 -1.152 1.00 30.70 181 GLN A N 1
ATOM 1492 C CA . GLN A 1 181 ? -40.805 8.343 -1.793 1.00 30.70 181 GLN A CA 1
ATOM 1493 C C . GLN A 1 181 ? -41.928 7.316 -1.655 1.00 30.70 181 GLN A C 1
ATOM 1495 O O . GLN A 1 181 ? -41.828 6.166 -2.073 1.00 30.70 181 GLN A O 1
ATOM 1500 N N . THR A 1 182 ? -42.963 7.779 -0.969 1.00 29.52 182 THR A N 1
ATOM 1501 C CA . THR A 1 182 ? -44.232 7.143 -0.634 1.00 29.52 182 THR A CA 1
ATOM 1502 C C . THR A 1 182 ? -45.130 6.972 -1.867 1.00 29.52 182 THR A C 1
ATOM 1504 O O . THR A 1 182 ? -44.970 7.693 -2.850 1.00 29.52 182 THR A O 1
ATOM 1507 N N . THR A 1 183 ? -46.166 6.136 -1.701 1.00 27.97 183 THR A N 1
ATOM 1508 C CA . THR A 1 183 ? -47.399 5.926 -2.504 1.00 27.97 183 THR A CA 1
ATOM 1509 C C . THR A 1 183 ? -47.347 4.745 -3.479 1.00 27.97 183 THR A C 1
ATOM 1511 O O . THR A 1 183 ? -46.359 4.553 -4.166 1.00 27.97 183 THR A O 1
ATOM 1514 N N . ASN A 1 184 ? -48.359 3.889 -3.627 1.00 29.31 184 ASN A N 1
ATOM 1515 C CA . ASN A 1 184 ? -49.596 3.617 -2.890 1.00 29.31 184 ASN A CA 1
ATOM 1516 C C . ASN A 1 184 ? -50.010 2.168 -3.219 1.00 29.31 184 ASN A C 1
ATOM 1518 O O . ASN A 1 184 ? -49.698 1.649 -4.288 1.00 29.31 184 ASN A O 1
ATOM 1522 N N . ALA A 1 185 ? -50.725 1.538 -2.292 1.00 31.44 185 ALA A N 1
ATOM 1523 C CA . ALA A 1 185 ? -51.278 0.195 -2.413 1.00 31.44 185 ALA A CA 1
ATOM 1524 C C . ALA A 1 185 ? -52.353 0.081 -3.511 1.00 31.44 185 ALA A C 1
ATOM 1526 O O . ALA A 1 185 ? -53.196 0.967 -3.634 1.00 31.44 185 ALA A O 1
ATOM 1527 N N . THR A 1 186 ? -52.405 -1.051 -4.220 1.00 28.20 186 THR A N 1
ATOM 1528 C CA . THR A 1 186 ? -53.670 -1.694 -4.623 1.00 28.20 186 THR A CA 1
ATOM 1529 C C . THR A 1 186 ? -53.470 -3.207 -4.744 1.00 28.20 186 THR A C 1
ATOM 1531 O O . THR A 1 186 ? -52.673 -3.700 -5.535 1.00 28.20 186 THR A O 1
ATOM 1534 N N . THR A 1 187 ? -54.214 -3.898 -3.890 1.00 28.61 187 THR A N 1
ATOM 1535 C CA . THR A 1 187 ? -54.496 -5.329 -3.758 1.00 28.61 187 THR A CA 1
ATOM 1536 C C . THR A 1 187 ? -55.062 -5.959 -5.032 1.00 28.61 187 THR A C 1
ATOM 1538 O O . THR A 1 187 ? -56.032 -5.409 -5.535 1.00 28.61 187 THR A O 1
ATOM 1541 N N . VAL A 1 188 ? -54.566 -7.135 -5.455 1.00 29.84 188 VAL A N 1
ATOM 1542 C CA . VAL A 1 188 ? -55.360 -8.353 -5.770 1.00 29.84 188 VAL A CA 1
ATOM 1543 C C . VAL A 1 188 ? -54.442 -9.581 -5.608 1.00 29.84 188 VAL A C 1
ATOM 1545 O O . VAL A 1 188 ? -53.303 -9.574 -6.067 1.00 29.84 188 VAL A O 1
ATOM 1548 N N . GLU A 1 189 ? -54.936 -10.594 -4.898 1.00 31.22 189 GLU A N 1
ATOM 1549 C CA . GLU A 1 189 ? -54.290 -11.883 -4.596 1.00 31.22 189 GLU A CA 1
ATOM 1550 C C . GLU A 1 189 ? -54.622 -12.949 -5.696 1.00 31.22 189 GLU A C 1
ATOM 1552 O O . GLU A 1 189 ? -55.081 -12.555 -6.766 1.00 31.22 189 GLU A O 1
ATOM 1557 N N . PRO A 1 190 ? -54.335 -14.261 -5.561 1.00 43.12 190 PRO A N 1
ATOM 1558 C CA . PRO A 1 190 ? -53.381 -14.966 -6.417 1.00 43.12 190 PRO A CA 1
ATOM 1559 C C . PRO A 1 190 ? -54.021 -16.050 -7.310 1.00 43.12 190 PRO A C 1
ATOM 1561 O O . PRO A 1 190 ? -55.024 -16.653 -6.947 1.00 43.12 190 PRO A O 1
ATOM 1564 N N . GLU A 1 191 ? -53.369 -16.424 -8.413 1.00 27.33 191 GLU A N 1
ATOM 1565 C CA . GLU A 1 191 ? -53.629 -17.724 -9.048 1.00 27.33 191 GLU A CA 1
ATOM 1566 C C . GLU A 1 191 ? -52.322 -18.452 -9.372 1.00 27.33 191 GLU A C 1
ATOM 1568 O O . GLU A 1 191 ? -51.499 -18.036 -10.187 1.00 27.33 191 GLU A O 1
ATOM 1573 N N . SER A 1 192 ? -52.142 -19.569 -8.672 1.00 31.00 192 SER A N 1
ATOM 1574 C CA . SER A 1 192 ? -51.261 -20.669 -9.041 1.00 31.00 192 SER A CA 1
ATOM 1575 C C . SER A 1 192 ? -51.747 -21.336 -10.329 1.00 31.00 192 SER A C 1
ATOM 1577 O O . SER A 1 192 ? -52.956 -21.475 -10.475 1.00 31.00 192 SER A O 1
ATOM 1579 N N . LEU A 1 193 ? -50.838 -21.871 -11.155 1.00 29.33 193 LEU A N 1
ATOM 1580 C CA . LEU A 1 193 ? -50.911 -23.232 -11.724 1.00 29.33 193 LEU A CA 1
ATOM 1581 C C . LEU A 1 193 ? -49.655 -23.546 -12.571 1.00 29.33 193 LEU A C 1
ATOM 1583 O O . LEU A 1 193 ? -49.385 -22.935 -13.597 1.00 29.33 193 LEU A O 1
ATOM 1587 N N . THR A 1 194 ? -48.873 -24.495 -12.054 1.00 30.22 194 THR A N 1
ATOM 1588 C CA . THR A 1 194 ? -48.205 -25.633 -12.724 1.00 30.22 194 THR A CA 1
ATOM 1589 C C . THR A 1 194 ? -47.715 -25.552 -14.184 1.00 30.22 194 THR A C 1
ATOM 1591 O O . THR A 1 194 ? -48.494 -25.454 -15.120 1.00 30.22 194 THR A O 1
ATOM 1594 N N . ALA A 1 195 ? -46.404 -25.791 -14.320 1.00 28.80 195 ALA A N 1
ATOM 1595 C CA . ALA A 1 195 ? -45.697 -26.785 -15.148 1.00 28.80 195 ALA A CA 1
ATOM 1596 C C . ALA A 1 195 ? -46.247 -27.287 -16.509 1.00 28.80 195 ALA A C 1
ATOM 1598 O O . ALA A 1 195 ? -47.372 -27.753 -16.626 1.00 28.80 195 ALA A O 1
ATOM 1599 N N . SER A 1 196 ? -45.272 -27.450 -17.419 1.00 29.27 196 SER A N 1
ATOM 1600 C CA . SER A 1 196 ? -45.263 -28.204 -18.687 1.00 29.27 196 SER A CA 1
ATOM 1601 C C . SER A 1 196 ? -45.730 -27.432 -19.921 1.00 29.27 196 SER A C 1
ATOM 1603 O O . SER A 1 196 ? -46.911 -27.205 -20.113 1.00 29.27 196 SER A O 1
ATOM 1605 N N . ASP A 1 197 ? -44.796 -27.104 -20.817 1.00 30.81 197 ASP A N 1
ATOM 1606 C CA . ASP A 1 197 ? -44.670 -27.935 -22.014 1.00 30.81 197 ASP A CA 1
ATOM 1607 C C . ASP A 1 197 ? -43.349 -27.721 -22.758 1.00 30.81 197 ASP A C 1
ATOM 1609 O O . ASP A 1 197 ? -42.905 -26.618 -23.076 1.00 30.81 197 ASP A O 1
ATOM 1613 N N . ARG A 1 198 ? -42.704 -28.858 -23.021 1.00 31.25 198 ARG A N 1
ATOM 1614 C CA . ARG A 1 198 ? -41.664 -29.018 -24.029 1.00 31.25 198 ARG A CA 1
ATOM 1615 C C . ARG A 1 198 ? -42.316 -28.832 -25.392 1.00 31.25 198 ARG A C 1
ATOM 1617 O O . ARG A 1 198 ? -43.145 -29.656 -25.753 1.00 31.25 198 ARG A O 1
ATOM 1624 N N . GLU A 1 199 ? -41.792 -27.946 -26.232 1.0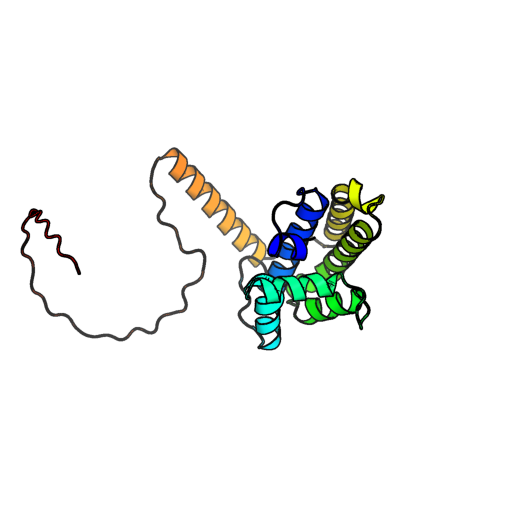0 34.34 199 GLU A N 1
ATOM 1625 C CA . GLU A 1 199 ? -41.765 -28.265 -27.657 1.00 34.34 199 GLU A CA 1
ATOM 1626 C C . GLU A 1 199 ? -40.568 -27.667 -28.395 1.00 34.34 199 GLU A C 1
ATOM 1628 O O . GLU A 1 199 ? -40.288 -26.471 -28.400 1.00 34.34 199 GLU A O 1
ATOM 1633 N N . LYS A 1 200 ? -39.832 -28.584 -29.022 1.00 37.25 200 LYS A N 1
ATOM 1634 C CA . LYS A 1 200 ? -38.756 -28.342 -29.973 1.00 37.25 200 LYS A CA 1
ATOM 1635 C C . LYS A 1 200 ? -39.354 -27.741 -31.243 1.00 37.25 200 LYS A C 1
ATOM 1637 O O . LYS A 1 200 ? -40.236 -28.366 -31.818 1.00 37.25 200 LYS A O 1
ATOM 1642 N N . LYS A 1 201 ? -38.747 -26.692 -31.805 1.00 37.38 201 LYS A N 1
ATOM 1643 C CA . LYS A 1 201 ? -38.732 -26.492 -33.266 1.00 37.38 201 LYS A CA 1
ATOM 1644 C C . LYS A 1 201 ? -37.404 -25.897 -33.735 1.00 37.38 201 LYS A C 1
ATOM 1646 O O . LYS A 1 201 ? -37.107 -24.724 -33.555 1.00 37.38 201 LYS A O 1
ATOM 1651 N N . ARG A 1 202 ? -36.614 -26.772 -34.364 1.00 37.66 202 ARG A N 1
ATOM 1652 C CA . ARG A 1 202 ? -35.622 -26.445 -35.397 1.00 37.66 202 ARG A CA 1
ATOM 1653 C C . ARG A 1 202 ? -36.310 -25.705 -36.551 1.00 37.66 202 ARG A C 1
ATOM 1655 O O . ARG A 1 202 ? -37.360 -26.175 -36.961 1.00 37.66 202 ARG A O 1
ATOM 1662 N N . PHE A 1 203 ? -35.656 -24.696 -37.128 1.00 36.91 203 PHE A N 1
ATOM 1663 C CA . PHE A 1 203 ? -35.497 -24.437 -38.579 1.00 36.91 203 PHE A CA 1
ATOM 1664 C C . PHE A 1 203 ? -34.503 -23.262 -38.715 1.00 36.91 203 PHE A C 1
ATOM 1666 O O . PHE A 1 203 ? -34.760 -22.188 -38.193 1.00 36.91 203 PHE A O 1
ATOM 1673 N N . LYS A 1 204 ? -33.240 -23.489 -39.112 1.00 37.19 204 LYS A N 1
ATOM 1674 C CA . LYS A 1 204 ? -32.701 -23.314 -40.481 1.00 37.19 204 LYS A CA 1
ATOM 1675 C C . LYS A 1 204 ? -33.242 -22.072 -41.212 1.00 37.19 204 LYS A C 1
ATOM 1677 O O . LYS A 1 204 ? -34.332 -22.148 -41.770 1.00 37.19 204 LYS A O 1
ATOM 1682 N N . LYS A 1 205 ? -32.400 -21.052 -41.390 1.00 40.91 205 LYS A N 1
ATOM 1683 C CA . LYS A 1 205 ? -31.576 -20.908 -42.600 1.00 40.91 205 LYS A CA 1
ATOM 1684 C C . LYS A 1 205 ? -30.345 -20.061 -42.303 1.00 40.91 205 LYS A C 1
ATOM 1686 O O . LYS A 1 205 ? -30.482 -19.143 -41.472 1.00 40.91 205 LYS A O 1
#

pLDDT: mean 78.57, std 22.01, range [27.33, 97.56]

Foldseek 3Di:
DVLCVLPDPDDDDDVLNVLVVVLLVVLCCQLQAQDQLGGDPPDDPLSVVLCCQQPVHDSNSNSVLVVQLLDPPPDHSLVSLCSSCVNGHPVCVLCSVLSSQLSVLSSVCVVPVPPSVVCVVVSSVVSVVVSVVVDDPPCDPSNVVSVVVVVVVVVQVVVCVVVVHDDPDPDSDDDDDDDDDDDDDDDDDDDDDDDDDDDDDDDDD

Radius of gyration: 24.86 Å; chains: 1; bounding box: 76×43×63 Å